Protein AF-A0A7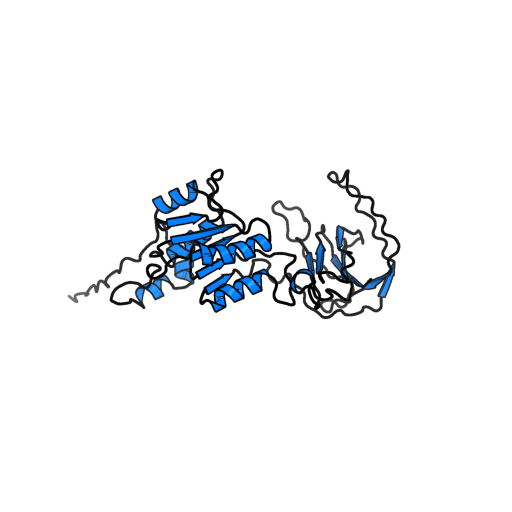S1K7X0-F1 (afdb_monomer_lite)

Radius of gyration: 25.91 Å; chains: 1; bounding box: 94×43×56 Å

Foldseek 3Di:
DDDDPPPPDPPPPQDAQFDDQDCLLVVVPLSVQQVPDADPNGGPAQQVFLEEEEEEQDFAAPLCVVVSVVRRLAAPAEAEPVDHDPPDNDGDPRNVVRSNNCSSHVNNHYYYYAHLNPADVSLLVSLVCCCPPSVGQEYEYAADDHLPAAPQDDASNNVSVVVSVVVNRHYHYDPDPCPPQDDDDDFAFPVDKAFDFQFDDDDDPVPPPDDRDRDPGDIWTWGQDPVPRHQWAADDFDQDPPRDQWKDDKDKDADNWDACVGPVPQADQFFKKKFWAAPVRHTFKIFRDGQGSHHRMTIMIGTHGIMIMTTD

Sequence (312 aa):
MRAVYLRHRPALREPKAGLVQSEGDRAMGTDVVRRTYNVNGRPLDGRSLKCIGILSSVSVSAFAVEALRGSGDLPDKVRALTGFDLKSNFTSTSLQMMEVMFDVAPGLPEFAQFTAYGGQAAMVNGIKKLKEKAGCSIFVDDGRTFLTEPMFQDGRITQAVDSVTADGTAYIVAAGDANDNGLFERFNNSGIRERVRIKARRPDLYSRYAPRFDFANITYEWHRFELNGKIELPLKTLPYYGGRDCCPGPIVLNWDQPYFSVTGDRGATTDLDIIVMTKDGDVVGRSISNNVGGDPIEVTAGGGGGIIFCFG

Organism: NCBI:txid1169539

Structure (mmCIF, N/CA/C/O backbone):
data_AF-A0A7S1K7X0-F1
#
_entry.id   AF-A0A7S1K7X0-F1
#
loop_
_atom_site.group_PDB
_atom_site.id
_atom_site.type_symbol
_atom_site.label_atom_id
_atom_site.label_alt_id
_atom_site.label_comp_id
_atom_site.label_asym_id
_atom_site.label_entity_id
_atom_site.label_seq_id
_atom_site.pdbx_PDB_ins_code
_atom_site.Cartn_x
_atom_site.Cartn_y
_atom_site.Cartn_z
_atom_site.occupancy
_atom_site.B_iso_or_equiv
_atom_site.auth_seq_id
_atom_site.auth_comp_id
_atom_site.auth_asym_id
_atom_site.auth_atom_id
_atom_site.pdbx_PDB_model_num
ATOM 1 N N . MET A 1 1 ? -67.429 -5.914 7.747 1.00 34.62 1 MET A N 1
ATOM 2 C CA . MET A 1 1 ? -66.212 -5.268 8.286 1.00 34.62 1 MET A CA 1
ATOM 3 C C . MET A 1 1 ? -65.131 -6.326 8.441 1.00 34.62 1 MET A C 1
ATOM 5 O O . MET A 1 1 ? -65.280 -7.201 9.281 1.00 34.62 1 MET A O 1
ATOM 9 N N . ARG A 1 2 ? -64.094 -6.316 7.595 1.00 25.97 2 ARG A N 1
ATOM 10 C CA . ARG A 1 2 ? -62.894 -7.145 7.794 1.00 25.97 2 ARG A CA 1
ATOM 11 C C . ARG A 1 2 ? -61.872 -6.292 8.539 1.00 25.97 2 ARG A C 1
ATOM 13 O O . ARG A 1 2 ? -61.457 -5.262 8.019 1.00 25.97 2 ARG A O 1
ATOM 20 N N . ALA A 1 3 ? -61.522 -6.696 9.756 1.00 28.88 3 ALA A N 1
ATOM 21 C CA . ALA A 1 3 ? -60.456 -6.067 10.521 1.00 28.88 3 ALA A CA 1
ATOM 22 C C . ALA A 1 3 ? -59.109 -6.380 9.851 1.00 28.88 3 ALA A C 1
ATOM 24 O O . ALA A 1 3 ? -58.719 -7.542 9.732 1.00 28.88 3 ALA A O 1
ATOM 25 N N . VAL A 1 4 ? -58.416 -5.340 9.388 1.00 30.91 4 VAL A N 1
ATOM 26 C CA . VAL A 1 4 ? -57.023 -5.431 8.951 1.00 30.91 4 VAL A CA 1
ATOM 27 C C . VAL A 1 4 ? -56.164 -5.426 10.211 1.00 30.91 4 VAL A C 1
ATOM 29 O O . VAL A 1 4 ? -56.051 -4.412 10.893 1.00 30.91 4 VAL A O 1
ATOM 32 N N . TYR A 1 5 ? -55.578 -6.575 10.544 1.00 27.95 5 TYR A N 1
ATOM 33 C CA . TYR A 1 5 ? -54.553 -6.662 11.580 1.00 27.95 5 TYR A CA 1
ATOM 34 C C . TYR A 1 5 ? -53.271 -5.995 11.064 1.00 27.95 5 TYR A C 1
ATOM 36 O O . TYR A 1 5 ? -52.519 -6.583 10.286 1.00 27.95 5 TYR A O 1
ATOM 44 N N . LEU A 1 6 ? -53.004 -4.769 11.516 1.00 30.22 6 LEU A N 1
ATOM 45 C CA . LEU A 1 6 ? -51.684 -4.149 11.422 1.00 30.22 6 LEU A CA 1
ATOM 46 C C . LEU A 1 6 ? -50.725 -4.912 12.343 1.00 30.22 6 LEU A C 1
ATOM 48 O O . LEU A 1 6 ? -50.576 -4.584 13.519 1.00 30.22 6 LEU A O 1
ATOM 52 N N . ARG A 1 7 ? -50.052 -5.941 11.814 1.00 32.53 7 ARG A N 1
ATOM 53 C CA . ARG A 1 7 ? -48.848 -6.479 12.457 1.00 32.53 7 ARG A CA 1
ATOM 54 C C . ARG A 1 7 ? -47.758 -5.415 12.360 1.00 32.53 7 ARG A C 1
ATOM 56 O O . ARG A 1 7 ? -47.048 -5.343 11.361 1.00 32.53 7 ARG A O 1
ATOM 63 N N . HIS A 1 8 ? -47.616 -4.603 13.402 1.00 33.34 8 HIS A N 1
ATOM 64 C CA . HIS A 1 8 ? -46.365 -3.898 13.640 1.00 33.34 8 HIS A CA 1
ATOM 65 C C . HIS A 1 8 ? -45.301 -4.970 13.882 1.00 33.34 8 HIS A C 1
ATOM 67 O O . HIS A 1 8 ? -45.282 -5.622 14.926 1.00 33.34 8 HIS A O 1
ATOM 73 N N . ARG A 1 9 ? -44.443 -5.209 12.883 1.00 36.09 9 ARG A N 1
ATOM 74 C CA . ARG A 1 9 ? -43.150 -5.842 13.150 1.00 36.09 9 ARG A CA 1
ATOM 75 C C . ARG A 1 9 ? -42.458 -4.968 14.202 1.00 36.09 9 ARG A C 1
ATOM 77 O O . ARG A 1 9 ? -42.529 -3.747 14.059 1.00 36.09 9 ARG A O 1
ATOM 84 N N . PRO A 1 10 ? -41.817 -5.529 15.238 1.00 35.00 10 PRO A N 1
ATOM 85 C CA . PRO A 1 10 ? -40.978 -4.715 16.097 1.00 35.00 10 PRO A CA 1
ATOM 86 C C . PRO A 1 10 ? -39.927 -4.065 15.197 1.00 35.00 10 PRO A C 1
ATOM 88 O O . PRO A 1 10 ? -39.112 -4.754 14.582 1.00 35.00 10 PRO A O 1
ATOM 91 N N . ALA A 1 11 ? -40.003 -2.744 15.053 1.00 39.78 11 ALA A N 1
ATOM 92 C CA . ALA A 1 11 ? -38.928 -1.965 14.477 1.00 39.78 11 ALA A CA 1
ATOM 93 C C . ALA A 1 11 ? -37.803 -2.005 15.510 1.00 39.78 11 ALA A C 1
ATOM 95 O O . ALA A 1 11 ? -37.752 -1.194 16.433 1.00 39.78 11 ALA A O 1
ATOM 96 N N . LEU A 1 12 ? -36.950 -3.025 15.414 1.00 42.22 12 LEU A N 1
ATOM 97 C CA . LEU A 1 12 ? -35.640 -2.981 16.043 1.00 42.22 12 LEU A CA 1
ATOM 98 C C . LEU A 1 12 ? -34.979 -1.702 15.535 1.00 42.22 12 LEU A C 1
ATOM 100 O O . LEU A 1 12 ? -34.800 -1.539 14.329 1.00 42.22 12 LEU A O 1
ATOM 104 N N . ARG A 1 13 ? -34.711 -0.774 16.458 1.00 42.69 13 ARG A N 1
ATOM 105 C CA . ARG A 1 13 ? -33.968 0.455 16.192 1.00 42.69 13 ARG A CA 1
ATOM 106 C C . ARG A 1 13 ? -32.679 0.043 15.496 1.00 42.69 13 ARG A C 1
ATOM 108 O O . ARG A 1 13 ? -31.855 -0.631 16.111 1.00 42.69 13 ARG A O 1
ATOM 115 N N . GLU A 1 14 ? -32.536 0.389 14.220 1.00 55.00 14 GLU A N 1
ATOM 116 C CA . GLU A 1 14 ? -31.249 0.231 13.558 1.00 55.00 14 GLU A CA 1
ATOM 117 C C . GLU A 1 14 ? -30.267 1.133 14.309 1.00 55.00 14 GLU A C 1
ATOM 119 O O . GLU A 1 14 ? -30.567 2.320 14.504 1.00 55.00 14 GLU A O 1
ATOM 124 N N . PRO A 1 15 ? -29.164 0.581 14.844 1.00 53.66 15 PRO A N 1
ATOM 125 C CA . PRO A 1 15 ? -28.143 1.408 15.447 1.00 53.66 15 PRO A CA 1
ATOM 126 C C . PRO A 1 15 ? -27.528 2.211 14.309 1.00 53.66 15 PRO A C 1
ATOM 128 O O . PRO A 1 15 ? -26.751 1.677 13.525 1.00 53.66 15 PRO A O 1
ATOM 131 N N . LYS A 1 16 ? -27.947 3.469 14.195 1.00 60.31 16 LYS A N 1
ATOM 132 C CA . LYS A 1 16 ? -27.198 4.457 13.435 1.00 60.31 16 LYS A CA 1
ATOM 133 C C . LYS A 1 16 ? -25.930 4.752 14.221 1.00 60.31 16 LYS A C 1
ATOM 135 O O . LYS A 1 16 ? -26.040 5.026 15.422 1.00 60.31 16 LYS A O 1
ATOM 140 N N . ALA A 1 17 ? -24.775 4.682 13.574 1.00 70.62 17 ALA A N 1
ATOM 141 C CA . ALA A 1 17 ? -23.669 5.505 14.034 1.00 70.62 17 ALA A CA 1
ATOM 142 C C . ALA A 1 17 ? -23.971 6.946 13.595 1.00 70.62 17 ALA A C 1
ATOM 144 O O . ALA A 1 17 ? -24.454 7.192 12.495 1.00 70.62 17 ALA A O 1
ATOM 145 N N . GLY A 1 18 ? -23.856 7.853 14.557 1.00 77.88 18 GLY A N 1
ATOM 146 C CA . GLY A 1 18 ? -24.105 9.284 14.443 1.00 77.88 18 GLY A CA 1
ATOM 147 C C . GLY A 1 18 ? -25.328 9.749 13.650 1.00 77.88 18 GLY A C 1
ATOM 148 O O . GLY A 1 18 ? -26.462 9.306 13.888 1.00 77.88 18 GLY A O 1
ATOM 149 N N . LEU A 1 19 ? -25.120 10.762 12.802 1.00 76.88 19 LEU A N 1
ATOM 150 C CA . LEU A 1 19 ? -26.198 11.538 12.174 1.00 76.88 19 LEU A CA 1
ATOM 151 C C . LEU A 1 19 ? -26.762 10.849 10.927 1.00 76.88 19 LEU A C 1
ATOM 153 O O . LEU A 1 19 ? -27.971 10.933 10.663 1.00 76.88 19 LEU A O 1
ATOM 157 N N . VAL A 1 20 ? -25.905 10.177 10.157 1.00 82.62 20 VAL A N 1
ATOM 158 C CA . VAL A 1 20 ? -26.241 9.576 8.863 1.00 82.62 20 VAL A CA 1
ATOM 159 C C . VAL A 1 20 ? -25.495 8.257 8.711 1.00 82.62 20 VAL A C 1
ATOM 161 O O . VAL A 1 20 ? -24.284 8.225 8.818 1.00 82.62 20 VAL A O 1
ATOM 164 N N . GLN A 1 21 ? -26.230 7.198 8.377 1.00 84.31 21 GLN A N 1
ATOM 165 C CA . GLN A 1 21 ? -25.653 5.896 8.058 1.00 84.31 21 GLN A CA 1
ATOM 166 C C . GLN A 1 21 ? -25.116 5.905 6.620 1.00 84.31 21 GLN A C 1
ATOM 168 O O . GLN A 1 21 ? -25.851 6.275 5.700 1.00 84.31 21 GLN A O 1
ATOM 173 N N . SER A 1 22 ? -23.879 5.467 6.403 1.00 86.00 22 SER A N 1
ATOM 174 C CA . SER A 1 22 ? -23.295 5.349 5.065 1.00 86.00 22 SER A CA 1
ATOM 175 C C . SER A 1 22 ? -23.940 4.247 4.219 1.00 86.00 22 SER A C 1
ATOM 177 O O . SER A 1 22 ? -24.344 3.186 4.700 1.00 86.00 22 SER A O 1
ATOM 179 N N . GLU A 1 23 ? -23.957 4.461 2.900 1.00 87.06 23 GLU A N 1
ATOM 180 C CA . GLU A 1 23 ? -24.409 3.455 1.927 1.00 87.06 23 GLU A CA 1
ATOM 181 C C . GLU A 1 23 ? -23.508 2.210 1.899 1.00 87.06 23 GLU A C 1
ATOM 183 O O . GLU A 1 23 ? -23.941 1.155 1.439 1.00 87.06 23 GLU A O 1
ATOM 188 N N . GLY A 1 24 ? -22.278 2.296 2.424 1.00 84.88 24 GLY A N 1
ATOM 189 C CA . GLY A 1 24 ? -21.373 1.151 2.549 1.00 84.88 24 GLY A CA 1
ATOM 190 C C . GLY A 1 24 ? -21.963 0.036 3.412 1.00 84.88 24 GLY A C 1
ATOM 191 O O . GLY A 1 24 ? -21.878 -1.138 3.052 1.00 84.88 24 GLY A O 1
ATOM 192 N N . ASP A 1 25 ? -22.646 0.402 4.496 1.00 86.50 25 ASP A N 1
ATOM 193 C CA . ASP A 1 25 ? -23.306 -0.550 5.383 1.00 86.50 25 ASP A CA 1
ATOM 194 C C . ASP A 1 25 ? -24.421 -1.339 4.675 1.00 86.50 25 ASP A C 1
ATOM 196 O O . ASP A 1 25 ? -24.551 -2.556 4.827 1.00 86.50 25 ASP A O 1
ATOM 200 N N . ARG A 1 26 ? -25.193 -0.655 3.829 1.00 87.19 26 ARG A N 1
ATOM 201 C CA . ARG A 1 26 ? -26.244 -1.283 3.027 1.00 87.19 26 ARG A CA 1
ATOM 202 C C . ARG A 1 26 ? -25.674 -2.095 1.868 1.00 87.19 26 ARG A C 1
ATOM 204 O O . ARG A 1 26 ? -26.175 -3.179 1.578 1.00 87.19 26 ARG A O 1
ATOM 211 N N . ALA A 1 27 ? -24.641 -1.588 1.199 1.00 89.19 27 ALA A N 1
ATOM 212 C CA . ALA A 1 27 ? -24.010 -2.253 0.063 1.00 89.19 27 ALA A CA 1
ATOM 213 C C . ALA A 1 27 ? -23.397 -3.606 0.457 1.00 89.19 27 ALA A C 1
ATOM 215 O O . ALA A 1 27 ? -23.491 -4.568 -0.303 1.00 89.19 27 ALA A O 1
ATOM 216 N N . MET A 1 28 ? -22.831 -3.700 1.663 1.00 89.69 28 MET A N 1
ATOM 217 C CA . MET A 1 28 ? -22.311 -4.954 2.219 1.00 89.69 28 MET A CA 1
ATOM 218 C C . MET A 1 28 ? -23.395 -5.827 2.875 1.00 89.69 28 MET A C 1
ATOM 220 O O . MET A 1 28 ? -23.114 -6.953 3.284 1.00 89.69 28 MET A O 1
ATOM 224 N N . GLY A 1 29 ? -24.631 -5.328 2.990 1.00 88.81 29 GLY A N 1
ATOM 225 C CA . GLY A 1 29 ? -25.731 -6.000 3.685 1.00 88.81 29 GLY A CA 1
ATOM 226 C C . GLY A 1 29 ? -25.481 -6.173 5.184 1.00 88.81 29 GLY A C 1
ATOM 227 O O . GLY A 1 29 ? -26.068 -7.060 5.816 1.00 88.81 29 GLY A O 1
ATOM 228 N N . THR A 1 30 ? -24.584 -5.377 5.771 1.00 88.06 30 THR A N 1
ATOM 229 C CA . THR A 1 30 ? -24.210 -5.514 7.179 1.00 88.06 30 THR A CA 1
ATOM 230 C C . THR A 1 30 ? -25.362 -5.102 8.094 1.00 88.06 30 THR A C 1
ATOM 232 O O . THR A 1 30 ? -25.577 -5.744 9.121 1.00 88.06 30 THR A O 1
ATOM 235 N N . ASP A 1 31 ? -26.224 -4.183 7.664 1.00 84.62 31 ASP A N 1
ATOM 236 C CA . ASP A 1 31 ? -27.517 -3.885 8.291 1.00 84.62 31 ASP A CA 1
ATOM 237 C C . ASP A 1 31 ? -28.416 -5.131 8.451 1.00 84.62 31 ASP A C 1
ATOM 239 O O . ASP A 1 31 ? -29.081 -5.321 9.477 1.00 84.62 31 ASP A O 1
ATOM 243 N N . VAL A 1 32 ? -28.428 -6.026 7.459 1.00 86.69 32 VAL A N 1
ATOM 244 C CA . VAL A 1 32 ? -29.168 -7.294 7.508 1.00 86.69 32 VAL A CA 1
ATOM 245 C C . VAL A 1 32 ? -28.466 -8.287 8.427 1.00 86.69 32 VAL A C 1
ATOM 247 O O . VAL A 1 32 ? -29.129 -8.930 9.248 1.00 86.69 32 VAL A O 1
ATOM 250 N N . VAL A 1 33 ? -27.137 -8.394 8.343 1.00 87.06 33 VAL A N 1
ATOM 251 C CA . VAL A 1 33 ? -26.332 -9.286 9.195 1.00 87.06 33 VAL A CA 1
ATOM 252 C C . VAL A 1 33 ? -26.547 -8.965 10.673 1.00 87.06 33 VAL A C 1
ATOM 254 O O . VAL A 1 33 ? -26.884 -9.867 11.444 1.00 87.06 33 VAL A O 1
ATOM 257 N N . ARG A 1 34 ? -26.450 -7.686 11.063 1.00 86.62 34 ARG A N 1
ATOM 258 C CA . ARG A 1 34 ? -26.634 -7.247 12.456 1.00 86.62 34 ARG A CA 1
ATOM 259 C C . ARG A 1 34 ? -28.012 -7.603 13.002 1.00 86.62 34 ARG A C 1
ATOM 261 O O . ARG A 1 34 ? -28.121 -7.978 14.166 1.00 86.62 34 ARG A O 1
ATOM 268 N N . ARG A 1 35 ? -29.053 -7.505 12.167 1.00 78.62 35 ARG A N 1
ATOM 269 C CA . ARG A 1 35 ? -30.441 -7.842 12.531 1.00 78.62 35 ARG A CA 1
ATOM 270 C C . ARG A 1 35 ? -30.696 -9.344 12.596 1.00 78.62 35 ARG A C 1
ATOM 272 O O . ARG A 1 35 ? -31.511 -9.780 13.408 1.00 78.62 35 ARG A O 1
ATOM 279 N N . THR A 1 36 ? -30.036 -10.114 11.738 1.00 83.44 36 THR A N 1
ATOM 280 C CA . THR A 1 36 ? -30.280 -11.553 11.573 1.00 83.44 36 THR A CA 1
ATOM 281 C C . THR A 1 36 ? -29.528 -12.374 12.616 1.00 83.44 36 THR A C 1
ATOM 283 O O . THR A 1 36 ? -30.111 -13.252 13.248 1.00 83.44 36 THR A O 1
ATOM 286 N N . TYR A 1 37 ? -28.251 -12.064 12.846 1.00 81.31 37 TYR A N 1
ATOM 287 C CA . TYR A 1 37 ? -27.351 -12.877 13.668 1.00 81.31 37 TYR A CA 1
ATOM 288 C C . TYR A 1 37 ? -27.205 -12.343 15.098 1.00 81.31 37 TYR A C 1
ATOM 290 O O . TYR A 1 37 ? -26.101 -12.158 15.605 1.00 81.31 37 TYR A O 1
ATOM 298 N N . ASN A 1 38 ? -28.332 -12.102 15.773 1.00 72.38 38 ASN A N 1
ATOM 299 C CA . ASN A 1 38 ? -28.318 -11.646 17.164 1.00 72.38 38 ASN A CA 1
ATOM 300 C C . ASN A 1 38 ? -27.736 -12.719 18.099 1.00 72.38 38 ASN A C 1
ATOM 302 O O . ASN A 1 38 ? -28.245 -13.838 18.166 1.00 72.38 38 ASN A O 1
ATOM 306 N N . VAL A 1 39 ? -26.739 -12.352 18.902 1.00 65.19 39 VAL A N 1
ATOM 307 C CA . VAL A 1 39 ? -26.175 -13.216 19.947 1.00 65.19 39 VAL A CA 1
ATOM 308 C C . VAL A 1 39 ? -26.822 -12.836 21.277 1.00 65.19 39 VAL A C 1
ATOM 310 O O . VAL A 1 39 ? -26.663 -11.711 21.751 1.00 65.19 39 VAL A O 1
ATOM 313 N N . ASN A 1 40 ? -27.583 -13.753 21.885 1.00 70.62 40 ASN A N 1
ATOM 314 C CA . ASN A 1 40 ? -28.286 -13.539 23.163 1.00 70.62 40 ASN A CA 1
ATOM 315 C C . ASN A 1 40 ? -29.171 -12.275 23.184 1.00 70.62 40 ASN A C 1
ATOM 317 O O . ASN A 1 40 ? -29.167 -11.507 24.146 1.00 70.62 40 ASN A O 1
ATOM 321 N N . GLY A 1 41 ? -29.908 -12.034 22.094 1.00 71.06 41 GLY A N 1
ATOM 322 C CA . GLY A 1 41 ? -30.801 -10.876 21.964 1.00 71.06 41 GLY A CA 1
ATOM 323 C C . GLY A 1 41 ? -30.086 -9.545 21.716 1.00 71.06 41 GLY A C 1
ATOM 324 O O . GLY A 1 41 ? -30.726 -8.497 21.772 1.00 71.06 41 GLY A O 1
ATOM 325 N N . ARG A 1 42 ? -28.776 -9.567 21.439 1.00 73.12 42 ARG A N 1
ATOM 326 C CA . ARG A 1 42 ? -28.002 -8.377 21.078 1.00 73.12 42 ARG A CA 1
ATOM 327 C C . ARG A 1 42 ? -27.564 -8.432 19.612 1.00 73.12 42 ARG A C 1
ATOM 329 O O . ARG A 1 42 ? -27.084 -9.486 19.193 1.00 73.12 42 ARG A O 1
ATOM 336 N N . PRO A 1 43 ? -27.639 -7.311 18.870 1.00 73.44 43 PRO A N 1
ATOM 337 C CA . PRO A 1 43 ? -27.081 -7.217 17.524 1.00 73.44 43 PRO A CA 1
ATOM 338 C C . PRO A 1 43 ? -25.600 -7.586 17.495 1.00 73.44 43 PRO A C 1
ATOM 340 O O . PRO A 1 43 ? -24.871 -7.285 18.452 1.00 73.44 43 PRO A O 1
ATOM 343 N N . LEU A 1 44 ? -25.179 -8.219 16.400 1.00 82.38 44 LEU A N 1
ATOM 344 C CA . LEU A 1 44 ? -23.779 -8.498 16.091 1.00 82.38 44 LEU A CA 1
ATOM 345 C C . LEU A 1 44 ? -23.093 -7.195 15.654 1.00 82.38 44 LEU A C 1
ATOM 347 O O . LEU A 1 44 ? -23.130 -6.854 14.484 1.00 82.38 44 LEU A O 1
ATOM 351 N N . ASP A 1 45 ? -22.528 -6.427 16.582 1.00 85.75 45 ASP A N 1
ATOM 352 C CA . ASP A 1 45 ? -21.845 -5.154 16.309 1.00 85.75 45 ASP A CA 1
ATOM 353 C C . ASP A 1 45 ? -20.354 -5.213 16.692 1.00 85.75 45 ASP A C 1
ATOM 355 O O . ASP A 1 45 ? -19.825 -6.260 17.066 1.00 85.75 45 ASP A O 1
ATOM 359 N N . GLY A 1 46 ? -19.666 -4.071 16.620 1.00 88.69 46 GLY A N 1
ATOM 360 C CA . GLY A 1 46 ? -18.246 -3.967 16.952 1.00 88.69 46 GLY A CA 1
ATOM 361 C C . GLY A 1 46 ? -17.888 -4.139 18.434 1.00 88.69 46 GLY A C 1
ATOM 362 O O . GLY A 1 46 ? -16.702 -4.143 18.744 1.00 88.69 46 GLY A O 1
ATOM 363 N N . ARG A 1 47 ? -18.844 -4.290 19.368 1.00 90.50 47 ARG A N 1
ATOM 364 C CA . ARG A 1 47 ? -18.550 -4.185 20.816 1.00 90.50 47 ARG A CA 1
ATOM 365 C C . ARG A 1 47 ? -17.687 -5.308 21.378 1.00 90.50 47 ARG A C 1
ATOM 367 O O . ARG A 1 47 ? -17.105 -5.163 22.448 1.00 90.50 47 ARG A O 1
ATOM 374 N N . SER A 1 48 ? -17.669 -6.459 20.708 1.00 88.56 48 SER A N 1
ATOM 375 C CA . SER A 1 48 ? -16.814 -7.590 21.082 1.00 88.56 48 SER A CA 1
ATOM 376 C C . SER A 1 48 ? -15.375 -7.420 20.603 1.00 88.56 48 SER A C 1
ATOM 378 O O . SER A 1 48 ? -14.503 -8.179 21.019 1.00 88.56 48 SER A O 1
ATOM 380 N N . LEU A 1 49 ? -15.118 -6.458 19.714 1.00 92.06 49 LEU A N 1
ATOM 381 C CA . LEU A 1 49 ? -13.775 -6.125 19.268 1.00 92.06 49 LEU A CA 1
ATOM 382 C C . LEU A 1 49 ? -13.095 -5.249 20.314 1.00 92.06 49 LEU A C 1
ATOM 384 O O . LEU A 1 49 ? -13.731 -4.450 20.991 1.00 92.06 49 LEU A O 1
ATOM 388 N N . LYS A 1 50 ? -11.773 -5.364 20.411 1.00 94.69 50 LYS A N 1
ATOM 389 C CA . LYS A 1 50 ? -10.976 -4.453 21.236 1.00 94.69 50 LYS A CA 1
ATOM 390 C C . LYS A 1 50 ? -10.746 -3.120 20.526 1.00 94.69 50 LYS A C 1
ATOM 392 O O . LYS A 1 50 ? -10.932 -2.068 21.125 1.00 94.69 50 LYS A O 1
ATOM 397 N N . CYS A 1 51 ? -10.304 -3.187 19.272 1.00 97.06 51 CYS A N 1
ATOM 398 C CA . CYS A 1 51 ? -10.117 -2.039 18.396 1.00 97.06 51 CYS A CA 1
ATOM 399 C C . CYS A 1 51 ? -9.904 -2.478 16.946 1.00 97.06 51 CYS A C 1
ATOM 401 O O . CYS A 1 51 ? -9.584 -3.645 16.691 1.00 97.06 51 CYS A O 1
ATOM 403 N N . ILE A 1 52 ? -10.024 -1.522 16.025 1.00 98.12 52 ILE A N 1
ATOM 404 C CA . ILE A 1 52 ? -9.558 -1.638 14.638 1.00 98.12 52 ILE A CA 1
ATOM 405 C C . ILE A 1 52 ? -8.359 -0.698 14.450 1.00 98.12 52 ILE A C 1
ATOM 407 O O . ILE A 1 52 ? -8.391 0.461 14.871 1.00 98.12 52 ILE A O 1
ATOM 411 N N . GLY A 1 53 ? -7.283 -1.219 13.863 1.00 97.62 53 GLY A N 1
ATOM 412 C CA . GLY A 1 53 ? -6.069 -0.478 13.534 1.00 97.62 53 GLY A CA 1
ATOM 413 C C . GLY A 1 53 ? -6.109 0.063 12.106 1.00 97.62 53 GLY A C 1
ATOM 414 O O . GLY A 1 53 ? -6.410 -0.699 11.199 1.00 97.62 53 GLY A O 1
ATOM 415 N N . ILE A 1 54 ? -5.789 1.337 11.892 1.00 96.31 54 ILE A N 1
ATOM 416 C CA . ILE A 1 54 ? -5.825 2.003 10.583 1.00 96.31 54 ILE A CA 1
ATOM 417 C C . ILE A 1 54 ? -4.425 2.425 10.160 1.00 96.31 54 ILE A C 1
ATOM 419 O O . ILE A 1 54 ? -3.732 3.119 10.913 1.00 96.31 54 ILE A O 1
ATOM 423 N N . LEU A 1 55 ? -4.044 2.032 8.945 1.00 93.94 55 LEU A N 1
ATOM 424 C CA . LEU A 1 55 ? -2.838 2.467 8.248 1.00 93.94 55 LEU A CA 1
ATOM 425 C C . LEU A 1 55 ? -3.233 3.328 7.054 1.00 93.94 55 LEU A C 1
ATOM 427 O O . LEU A 1 55 ? -4.090 2.958 6.259 1.00 93.94 55 LEU A O 1
ATOM 431 N N . SER A 1 56 ? -2.621 4.503 6.963 1.00 90.38 56 SER A N 1
ATOM 432 C CA . SER A 1 56 ? -2.855 5.441 5.867 1.00 90.38 56 SER A CA 1
ATOM 433 C C . SER A 1 56 ? -1.676 6.395 5.722 1.00 90.38 56 SER A C 1
ATOM 435 O O . SER A 1 56 ? -0.816 6.490 6.598 1.00 90.38 56 SER A O 1
ATOM 437 N N . SER A 1 57 ? -1.624 7.139 4.624 1.00 83.44 57 SER A N 1
ATOM 438 C CA . SER A 1 57 ? -0.576 8.129 4.351 1.00 83.44 57 SER A CA 1
ATOM 439 C C . SER A 1 57 ? -0.661 9.420 5.178 1.00 83.44 57 SER A C 1
ATOM 441 O O . SER A 1 57 ? 0.272 10.224 5.138 1.00 83.44 57 SER A O 1
ATOM 443 N N . VAL A 1 58 ? -1.750 9.635 5.917 1.00 85.06 58 VAL A N 1
ATOM 444 C CA . VAL A 1 58 ? -2.051 10.892 6.614 1.00 85.06 58 VAL A CA 1
ATOM 445 C C . VAL A 1 58 ? -2.473 10.641 8.059 1.00 85.06 58 VAL A C 1
ATOM 447 O O . VAL A 1 58 ? -3.133 9.652 8.365 1.00 85.06 58 VAL A O 1
ATOM 450 N N . SER A 1 59 ? -2.078 11.533 8.967 1.00 89.12 59 SER A N 1
ATOM 451 C CA . SER A 1 59 ? -2.547 11.501 10.359 1.00 89.12 59 SER A CA 1
ATOM 452 C C . SER A 1 59 ? -4.000 11.969 10.467 1.00 89.12 59 SER A C 1
ATOM 454 O O . SER A 1 59 ? -4.520 12.668 9.595 1.00 89.12 59 SER A O 1
ATOM 456 N N . VAL A 1 60 ? -4.658 11.611 11.567 1.00 93.25 60 VAL A N 1
ATOM 457 C CA . VAL A 1 60 ? -5.990 12.132 11.903 1.00 93.25 60 VAL A CA 1
ATOM 458 C C . VAL A 1 60 ? -5.901 13.493 12.597 1.00 93.25 60 VAL A C 1
ATOM 460 O O . VAL A 1 60 ? -5.025 13.715 13.436 1.00 93.25 60 VAL A O 1
ATOM 463 N N . SER A 1 61 ? -6.814 14.404 12.253 1.00 94.44 61 SER A N 1
ATOM 464 C CA . SER A 1 61 ? -6.946 15.710 12.911 1.00 94.44 61 SER A CA 1
ATOM 465 C C . SER A 1 61 ? -7.631 15.570 14.269 1.00 94.44 61 SER A C 1
ATOM 467 O O . SER A 1 61 ? -8.672 14.921 14.367 1.00 94.44 61 SER A O 1
ATOM 469 N N . ALA A 1 62 ? -7.087 16.214 15.307 1.00 93.88 62 ALA A N 1
ATOM 470 C CA . ALA A 1 62 ? -7.736 16.250 16.620 1.00 93.88 62 ALA A CA 1
ATOM 471 C C . ALA A 1 62 ? -9.103 16.958 16.567 1.00 93.88 62 ALA A C 1
ATOM 473 O O . ALA A 1 62 ? -10.067 16.485 17.161 1.00 93.88 62 ALA A O 1
ATOM 474 N N . PHE A 1 63 ? -9.206 18.060 15.816 1.00 93.25 63 PHE A N 1
ATOM 475 C CA . PHE A 1 63 ? -10.447 18.829 15.691 1.00 93.25 63 PHE A CA 1
ATOM 476 C C . PHE A 1 63 ? -11.538 18.045 14.958 1.00 93.25 63 PHE A C 1
ATOM 478 O O . PHE A 1 63 ? -12.688 18.047 15.390 1.00 93.25 63 PHE A O 1
ATOM 485 N N . ALA A 1 64 ? -11.175 17.349 13.876 1.00 93.06 64 ALA A N 1
ATOM 486 C CA . ALA A 1 64 ? -12.124 16.534 13.123 1.00 93.06 64 ALA A CA 1
ATOM 487 C C . ALA A 1 64 ? -12.598 15.317 13.934 1.00 93.06 64 ALA A C 1
ATOM 489 O O . ALA A 1 64 ? -13.786 15.013 13.931 1.00 93.06 64 ALA A O 1
ATOM 490 N N . VAL A 1 65 ? -11.703 14.663 14.688 1.00 95.06 65 VAL A N 1
ATOM 491 C CA . VAL A 1 65 ? -12.082 13.567 15.597 1.00 95.06 65 VAL A CA 1
ATOM 492 C C . VAL A 1 65 ? -13.103 14.032 16.632 1.00 95.06 65 VAL A C 1
ATOM 494 O O . VAL A 1 65 ? -14.114 13.364 16.817 1.00 95.06 65 VAL A O 1
ATOM 497 N N . GLU A 1 66 ? -12.884 15.178 17.282 1.00 94.19 66 GLU A N 1
ATOM 498 C CA . GLU A 1 66 ? -13.839 15.695 18.271 1.00 94.19 66 GLU A CA 1
ATOM 499 C C . GLU A 1 66 ? -15.192 16.061 17.647 1.00 94.19 66 GLU A C 1
ATOM 501 O O . GLU A 1 66 ? -16.233 15.780 18.239 1.00 94.19 66 GLU A O 1
ATOM 506 N N . ALA A 1 67 ? -15.201 16.624 16.434 1.00 92.06 67 ALA A N 1
ATOM 507 C CA . ALA A 1 67 ? -16.443 16.909 15.720 1.00 92.06 67 ALA A CA 1
ATOM 508 C C . ALA A 1 67 ? -17.250 15.627 15.436 1.00 92.06 67 ALA A C 1
ATOM 510 O O . ALA A 1 67 ? -18.444 15.587 15.727 1.00 92.06 67 ALA A O 1
ATOM 511 N N . LEU A 1 68 ? -16.588 14.574 14.946 1.00 92.94 68 LEU A N 1
ATOM 512 C CA . LEU A 1 68 ? -17.221 13.292 14.618 1.00 92.94 68 LEU A CA 1
ATOM 513 C C . LEU A 1 68 ? -17.666 12.506 15.857 1.00 92.94 68 LEU A C 1
ATOM 515 O O . LEU A 1 68 ? -18.697 11.840 15.850 1.00 92.94 68 LEU A O 1
ATOM 519 N N . ARG A 1 69 ? -16.936 12.622 16.969 1.00 93.44 69 ARG A N 1
ATOM 520 C CA . ARG A 1 69 ? -17.405 12.120 18.268 1.00 93.44 69 ARG A CA 1
ATOM 521 C C . ARG A 1 69 ? -18.658 12.861 18.727 1.00 93.44 69 ARG A C 1
ATOM 523 O O . ARG A 1 69 ? -19.596 12.236 19.210 1.00 93.44 69 ARG A O 1
ATOM 530 N N . GLY A 1 70 ? -18.689 14.184 18.551 1.00 91.06 70 GLY A N 1
ATOM 531 C CA . GLY A 1 70 ? -19.834 15.025 18.898 1.00 91.06 70 GLY A CA 1
ATOM 532 C C . GLY A 1 70 ? -21.098 14.708 18.092 1.00 91.06 70 GLY A C 1
ATOM 533 O O . GLY A 1 70 ? -22.200 14.825 18.627 1.00 91.06 70 GLY A O 1
ATOM 534 N N . SER A 1 71 ? -20.953 14.274 16.837 1.00 90.38 71 SER A N 1
ATOM 535 C CA . SER A 1 71 ? -22.063 13.797 16.003 1.00 90.38 71 SER A CA 1
ATOM 536 C C . SER A 1 71 ? -22.399 12.318 16.212 1.00 90.38 71 SER A C 1
ATOM 538 O O . SER A 1 71 ? -23.485 11.894 15.824 1.00 90.38 71 SER A O 1
ATOM 540 N N . GLY A 1 72 ? -21.522 11.556 16.874 1.00 91.00 72 GLY A N 1
ATOM 541 C CA . GLY A 1 72 ? -21.665 10.122 17.122 1.00 91.00 72 GLY A CA 1
ATOM 542 C C . GLY A 1 72 ? -21.188 9.232 15.971 1.00 91.00 72 GLY A C 1
ATOM 543 O O . GLY A 1 72 ? -21.472 8.037 15.995 1.00 91.00 72 GLY A O 1
ATOM 544 N N . ASP A 1 73 ? -20.490 9.793 14.981 1.00 92.50 73 ASP A N 1
ATOM 545 C CA . ASP A 1 73 ? -19.963 9.089 13.799 1.00 92.50 73 ASP A CA 1
ATOM 546 C C . ASP A 1 73 ? -18.609 8.399 14.082 1.00 92.50 73 ASP A C 1
ATOM 548 O O . ASP A 1 73 ? -18.048 7.720 13.226 1.00 92.50 73 ASP A O 1
ATOM 552 N N . LEU A 1 74 ? -18.082 8.532 15.306 1.00 95.06 74 LEU A N 1
ATOM 553 C CA . LEU A 1 74 ? -16.908 7.814 15.806 1.00 95.06 74 LEU A CA 1
ATOM 554 C C . LEU A 1 74 ? -17.108 7.346 17.254 1.00 95.06 74 LEU A C 1
ATOM 556 O O . LEU A 1 74 ? -17.884 7.951 18.000 1.00 95.06 74 LEU A O 1
ATOM 560 N N . PRO A 1 75 ? -16.365 6.315 17.700 1.00 95.06 75 PRO A N 1
ATOM 561 C CA . PRO A 1 75 ? -16.359 5.921 19.100 1.00 95.06 75 PRO A CA 1
ATOM 562 C C . PRO A 1 75 ? -15.675 6.967 19.981 1.00 95.06 75 PRO A C 1
ATOM 564 O O . PRO A 1 75 ? -14.863 7.773 19.522 1.00 95.06 75 PRO A O 1
ATOM 567 N N . ASP A 1 76 ? -15.912 6.877 21.290 1.00 93.12 76 ASP A N 1
ATOM 568 C CA . ASP A 1 76 ? -15.297 7.769 22.280 1.00 93.12 76 ASP A CA 1
ATOM 569 C C . ASP A 1 76 ? -13.766 7.748 22.268 1.00 93.12 76 ASP A C 1
ATOM 571 O O . ASP A 1 76 ? -13.124 8.692 22.733 1.00 93.12 76 ASP A O 1
ATOM 575 N N . LYS A 1 77 ? -13.161 6.668 21.770 1.00 96.44 77 LYS A N 1
ATOM 576 C CA . LYS A 1 77 ? -11.717 6.489 21.787 1.00 96.44 77 LYS A CA 1
ATOM 577 C C . LYS A 1 77 ? -11.152 6.358 20.380 1.00 96.44 77 LYS A C 1
ATOM 579 O O . LYS A 1 77 ? -11.299 5.339 19.713 1.00 96.44 77 LYS A O 1
ATOM 584 N N . VAL A 1 78 ? -10.398 7.374 19.982 1.00 97.06 78 VAL A N 1
ATOM 585 C CA . VAL A 1 78 ? -9.533 7.348 18.801 1.00 97.06 78 VAL A CA 1
ATOM 586 C C . VAL A 1 78 ? -8.112 7.635 19.259 1.00 97.06 78 VAL A C 1
ATOM 588 O O . VAL A 1 78 ? -7.865 8.603 19.976 1.00 97.06 78 VAL A O 1
ATOM 591 N N . ARG A 1 79 ? -7.159 6.785 18.875 1.00 96.62 79 ARG A N 1
ATOM 592 C CA . ARG A 1 79 ? -5.752 6.917 19.264 1.00 96.62 79 ARG A CA 1
ATOM 593 C C . ARG A 1 79 ? -4.871 7.122 18.042 1.00 96.62 79 ARG A C 1
ATOM 595 O O . ARG A 1 79 ? -4.710 6.197 17.260 1.00 96.62 79 ARG A O 1
ATOM 602 N N . ALA A 1 80 ? -4.215 8.272 17.927 1.00 95.44 80 ALA A N 1
ATOM 603 C CA . ALA A 1 80 ? -3.173 8.493 16.925 1.00 95.44 80 ALA A CA 1
ATOM 604 C C . ALA A 1 80 ? -1.794 8.088 17.482 1.00 95.44 80 ALA A C 1
ATOM 606 O O . ALA A 1 80 ? -1.217 8.793 18.311 1.00 95.44 80 ALA A O 1
ATOM 607 N N . LEU A 1 81 ? -1.249 6.948 17.048 1.00 95.50 81 LEU A N 1
ATOM 608 C CA . LEU A 1 81 ? 0.024 6.398 17.546 1.00 95.50 81 LEU A CA 1
ATOM 609 C C . LEU A 1 81 ? 1.250 7.235 17.157 1.00 95.50 81 LEU A C 1
ATOM 611 O O . LEU A 1 81 ? 2.280 7.167 17.824 1.00 95.50 81 LEU A O 1
ATOM 615 N N . THR A 1 82 ? 1.131 8.025 16.097 1.00 92.50 82 THR A N 1
ATOM 616 C CA . THR A 1 82 ? 2.136 8.982 15.613 1.00 92.50 82 THR A CA 1
ATOM 617 C C . THR A 1 82 ? 1.835 10.421 16.046 1.00 92.50 82 THR A C 1
ATOM 619 O O . THR A 1 82 ? 2.534 11.341 15.631 1.00 92.50 82 THR A O 1
ATOM 622 N N . GLY A 1 83 ? 0.805 10.622 16.875 1.00 92.50 83 GLY A N 1
ATOM 623 C CA . GLY A 1 83 ? 0.287 11.936 17.244 1.00 92.50 83 GLY A CA 1
ATOM 624 C C . GLY A 1 83 ? -0.779 12.456 16.279 1.00 92.50 83 GLY A C 1
ATOM 625 O O . GLY A 1 83 ? -0.828 12.084 15.104 1.00 92.50 83 GLY A O 1
ATOM 626 N N . PHE A 1 84 ? -1.652 13.311 16.809 1.00 91.75 84 PHE A N 1
ATOM 627 C CA . PHE A 1 84 ? -2.693 13.982 16.036 1.00 91.75 84 PHE A CA 1
ATOM 628 C C . PHE A 1 84 ? -2.112 15.111 15.187 1.00 91.75 84 PHE A C 1
ATOM 630 O O . PHE A 1 84 ? -1.171 15.794 15.599 1.00 91.75 84 PHE A O 1
ATOM 637 N N . ASP A 1 85 ? -2.729 15.355 14.033 1.00 88.88 85 ASP A N 1
ATOM 638 C CA . ASP A 1 85 ? -2.573 16.629 13.347 1.00 88.88 85 ASP A CA 1
ATOM 639 C C . ASP A 1 85 ? -3.345 17.714 14.116 1.00 88.88 85 ASP A C 1
ATOM 641 O O . ASP A 1 85 ? -4.547 17.600 14.362 1.00 88.88 85 ASP A O 1
ATOM 645 N N . LEU A 1 86 ? -2.624 18.759 14.521 1.00 88.56 86 LEU A N 1
ATOM 646 C CA . LEU A 1 86 ? -3.150 19.906 15.266 1.00 88.56 86 LEU A CA 1
ATOM 647 C C . LEU A 1 86 ? -3.300 21.157 14.388 1.00 88.56 86 LEU A C 1
ATOM 649 O O . LEU A 1 86 ? -3.554 22.241 14.907 1.00 88.56 86 LEU A O 1
ATOM 653 N N . LYS A 1 87 ? -3.070 21.042 13.075 1.00 85.38 87 LYS A N 1
ATOM 654 C CA . LYS A 1 87 ? -3.079 22.167 12.130 1.00 85.38 87 LYS A CA 1
ATOM 655 C C . LYS A 1 87 ? -4.241 22.101 11.145 1.00 85.38 87 LYS A C 1
ATOM 657 O O . LYS A 1 87 ? -4.726 23.147 10.724 1.00 85.38 87 LYS A O 1
ATOM 662 N N . SER A 1 88 ? -4.661 20.900 10.754 1.00 78.75 88 SER A N 1
ATOM 663 C CA . SER A 1 88 ? -5.784 20.697 9.838 1.00 78.75 88 SER A CA 1
ATOM 664 C C . SER A 1 88 ? -7.109 20.558 10.582 1.00 78.75 88 SER A C 1
ATOM 666 O O . SER A 1 88 ? -7.177 19.884 11.609 1.00 78.75 88 SER A O 1
ATOM 668 N N . ASN A 1 89 ? -8.178 21.110 10.003 1.00 75.69 89 ASN A N 1
ATOM 669 C CA . ASN A 1 89 ? -9.564 20.830 10.398 1.00 75.69 89 ASN A CA 1
ATOM 670 C C . ASN A 1 89 ? -10.290 19.931 9.379 1.00 75.69 89 ASN A C 1
ATOM 672 O O . ASN A 1 89 ? -11.495 19.731 9.493 1.00 75.69 89 ASN A O 1
ATOM 676 N N . PHE A 1 90 ? -9.585 19.421 8.365 1.00 75.44 90 PHE A N 1
ATOM 677 C CA . PHE A 1 90 ? -10.174 18.591 7.317 1.00 75.44 90 PHE A CA 1
ATOM 678 C C . PHE A 1 90 ? -10.173 17.106 7.686 1.00 75.44 90 PHE A C 1
ATOM 680 O O . PHE A 1 90 ? -9.249 16.608 8.336 1.00 75.44 90 PHE A O 1
ATOM 687 N N . THR A 1 91 ? -11.188 16.395 7.199 1.00 73.69 91 THR A N 1
ATOM 688 C CA . THR A 1 91 ? -11.300 14.939 7.293 1.00 73.69 91 THR A CA 1
ATOM 689 C C . THR A 1 91 ? -10.253 14.279 6.395 1.00 73.69 91 THR A C 1
ATOM 691 O O . THR A 1 91 ? -10.224 14.507 5.186 1.00 73.69 91 THR A O 1
ATOM 694 N N . SER A 1 92 ? -9.379 13.463 6.984 1.00 83.69 92 SER A N 1
ATOM 695 C CA . SER A 1 92 ? -8.407 12.651 6.250 1.00 83.69 92 SER A CA 1
ATOM 696 C C . SER A 1 92 ? -9.047 11.366 5.711 1.00 83.69 92 SER A C 1
ATOM 698 O O . SER A 1 92 ? -10.100 10.955 6.195 1.00 83.69 92 SER A O 1
ATOM 700 N N . THR A 1 93 ? -8.406 10.685 4.755 1.00 83.69 93 THR A N 1
ATOM 701 C CA . THR A 1 93 ? -8.843 9.348 4.294 1.00 83.69 93 THR A CA 1
ATOM 702 C C . THR A 1 93 ? -8.958 8.360 5.453 1.00 83.69 93 THR A C 1
ATOM 704 O O . THR A 1 93 ? -9.923 7.609 5.518 1.00 83.69 93 THR A O 1
ATOM 707 N N . SER A 1 94 ? -8.052 8.440 6.437 1.00 89.88 94 SER A N 1
ATOM 708 C CA . SER A 1 94 ? -8.160 7.671 7.685 1.00 89.88 94 SER A CA 1
ATOM 709 C C . SER A 1 94 ? -9.492 7.888 8.406 1.00 89.88 94 SER A C 1
ATOM 711 O O . SER A 1 94 ? -10.091 6.921 8.861 1.00 89.88 94 SER A O 1
ATOM 713 N N . LEU A 1 95 ? -9.952 9.138 8.530 1.00 92.00 95 LEU A N 1
ATOM 714 C CA . LEU A 1 95 ? -11.215 9.440 9.210 1.00 92.00 95 LEU A CA 1
ATOM 715 C C . LEU A 1 95 ? -12.421 8.994 8.384 1.00 92.00 95 LEU A C 1
ATOM 717 O O . LEU A 1 95 ? -13.310 8.368 8.945 1.00 92.00 95 LEU A O 1
ATOM 721 N N . GLN A 1 96 ? -12.394 9.202 7.066 1.00 89.88 96 GLN A N 1
ATOM 722 C CA . GLN A 1 96 ? -13.455 8.728 6.167 1.00 89.88 96 GLN A CA 1
ATOM 723 C C . GLN A 1 96 ? -13.629 7.209 6.255 1.00 89.88 96 GLN A C 1
ATOM 725 O O . GLN A 1 96 ? -14.747 6.703 6.305 1.00 89.88 96 GLN A O 1
ATOM 730 N N . MET A 1 97 ? -12.519 6.465 6.325 1.00 91.56 97 MET A N 1
ATOM 731 C CA . MET A 1 97 ? -12.573 5.025 6.566 1.00 91.56 97 MET A CA 1
ATOM 732 C C . MET A 1 97 ? -13.220 4.729 7.918 1.00 91.56 97 MET A C 1
ATOM 734 O O . MET A 1 97 ? -14.118 3.892 7.982 1.00 91.56 97 MET A O 1
ATOM 738 N N . MET A 1 98 ? -12.771 5.390 8.994 1.00 94.50 98 MET A N 1
ATOM 739 C CA . MET A 1 98 ? -13.290 5.160 10.347 1.00 94.50 98 MET A CA 1
ATOM 740 C C . MET A 1 98 ? -14.796 5.406 10.447 1.00 94.50 98 MET A C 1
ATOM 742 O O . MET A 1 98 ? -15.467 4.582 11.057 1.00 94.50 98 MET A O 1
ATOM 746 N N . GLU A 1 99 ? -15.321 6.466 9.828 1.00 92.56 99 GLU A N 1
ATOM 747 C CA . GLU A 1 99 ? -16.763 6.752 9.770 1.00 92.56 99 GLU A CA 1
ATOM 748 C C . GLU A 1 99 ? -17.523 5.578 9.131 1.00 92.56 99 GLU A C 1
ATOM 750 O O . GLU A 1 99 ? -18.400 4.983 9.756 1.00 92.56 99 GLU A O 1
ATOM 755 N N . VAL A 1 100 ? -17.104 5.143 7.935 1.00 92.31 100 VAL A N 1
ATOM 756 C CA . VAL A 1 100 ? -17.740 4.015 7.229 1.00 92.31 100 VAL A CA 1
ATOM 757 C C . VAL A 1 100 ? -17.648 2.717 8.039 1.00 92.31 100 VAL A C 1
ATOM 759 O O . VAL A 1 100 ? -18.609 1.954 8.124 1.00 92.31 100 VAL A O 1
ATOM 762 N N . MET A 1 101 ? -16.503 2.440 8.666 1.00 93.88 101 MET A N 1
ATOM 763 C CA . MET A 1 101 ? -16.355 1.254 9.515 1.00 93.88 101 MET A CA 1
ATOM 764 C C . MET A 1 101 ? -17.195 1.339 10.787 1.00 93.88 101 MET A C 1
ATOM 766 O O . MET A 1 101 ? -17.654 0.304 11.271 1.00 93.88 101 MET A O 1
ATOM 770 N N . PHE A 1 102 ? -17.393 2.533 11.343 1.00 94.38 102 PHE A N 1
ATOM 771 C CA . PHE A 1 102 ? -18.209 2.713 12.535 1.00 94.38 102 PHE A CA 1
ATOM 772 C C . PHE A 1 102 ? -19.697 2.569 12.220 1.00 94.38 102 PHE A C 1
ATOM 774 O O . PHE A 1 102 ? -20.405 1.918 12.978 1.00 94.38 102 PHE A O 1
ATOM 781 N N . ASP A 1 103 ? -20.151 3.012 11.050 1.00 91.25 103 ASP A N 1
ATOM 782 C CA . ASP A 1 103 ? -21.487 2.686 10.541 1.00 91.25 103 ASP A CA 1
ATOM 783 C C . ASP A 1 103 ? -21.714 1.175 10.438 1.00 91.25 103 ASP A C 1
ATOM 785 O O . ASP A 1 103 ? -22.747 0.646 10.861 1.00 91.25 103 ASP A O 1
ATOM 789 N N . VAL A 1 104 ? -20.725 0.451 9.919 1.00 91.38 104 VAL A N 1
ATOM 790 C CA . VAL A 1 104 ? -20.779 -1.010 9.789 1.00 91.38 104 VAL A CA 1
ATOM 791 C C . VAL A 1 104 ? -20.731 -1.700 11.159 1.00 91.38 104 VAL A C 1
ATOM 793 O O . VAL A 1 104 ? -21.422 -2.702 11.385 1.00 91.38 104 VAL A O 1
ATOM 796 N N . ALA A 1 105 ? -19.944 -1.169 12.095 1.00 91.19 105 ALA A N 1
ATOM 797 C CA . ALA A 1 105 ? -19.686 -1.749 13.409 1.00 91.19 105 ALA A CA 1
ATOM 798 C C . ALA A 1 105 ? -19.825 -0.710 14.550 1.00 91.19 105 ALA A C 1
ATOM 800 O O . ALA A 1 105 ? -18.852 -0.438 15.258 1.00 91.19 105 ALA A O 1
ATOM 801 N N . PRO A 1 106 ? -21.046 -0.213 14.838 1.00 90.25 106 PRO A N 1
ATOM 802 C CA . PRO A 1 106 ? -21.275 0.969 15.692 1.00 90.25 106 PRO A CA 1
ATOM 803 C C . PRO A 1 106 ? -20.964 0.762 17.178 1.00 90.25 106 PRO A C 1
ATOM 805 O O . PRO A 1 106 ? -20.921 1.703 17.961 1.00 90.25 106 PRO A O 1
ATOM 808 N N . GLY A 1 107 ? -20.760 -0.486 17.600 1.00 90.75 107 GLY A N 1
ATOM 809 C CA . GLY A 1 107 ? -20.345 -0.819 18.962 1.00 90.75 107 GLY A CA 1
ATOM 810 C C . GLY A 1 107 ? -18.832 -0.770 19.189 1.00 90.75 107 GLY A C 1
ATOM 811 O O . GLY A 1 107 ? -18.400 -1.097 20.292 1.00 90.75 107 GLY A O 1
ATOM 812 N N . LEU A 1 108 ? -18.024 -0.458 18.168 1.00 95.31 108 LEU A N 1
ATOM 813 C CA . LEU A 1 108 ? -16.565 -0.533 18.256 1.00 95.31 108 LEU A CA 1
ATOM 814 C C . LEU A 1 108 ? -16.026 0.332 19.414 1.00 95.31 108 LEU A C 1
ATOM 816 O O . LEU A 1 108 ? -16.322 1.520 19.452 1.00 95.31 108 LEU A O 1
ATOM 820 N N . PRO A 1 109 ? -15.200 -0.203 20.333 1.00 95.88 109 PRO A N 1
ATOM 821 C CA . PRO A 1 109 ? -14.722 0.594 21.466 1.00 95.88 109 PRO A CA 1
ATOM 822 C C . PRO A 1 109 ? -13.629 1.606 21.116 1.00 95.88 109 PRO A C 1
ATOM 824 O O . PRO A 1 109 ? -13.508 2.631 21.784 1.00 95.88 109 PRO A O 1
ATOM 827 N N . GLU A 1 110 ? -12.780 1.296 20.131 1.00 97.25 110 GLU A N 1
ATOM 828 C CA . GLU A 1 110 ? -11.609 2.113 19.814 1.00 97.25 110 GLU A CA 1
ATOM 829 C C . GLU A 1 110 ? -11.149 1.957 18.356 1.00 97.25 110 GLU A C 1
ATOM 831 O O . GLU A 1 110 ? -11.080 0.846 17.825 1.00 97.25 110 GLU A O 1
ATOM 836 N N . PHE A 1 111 ? -10.725 3.069 17.751 1.00 98.00 111 PHE A N 1
ATOM 837 C CA . PHE A 1 111 ? -9.827 3.062 16.593 1.00 98.00 111 PHE A CA 1
ATOM 838 C C . PHE A 1 111 ? -8.404 3.425 17.022 1.00 98.00 111 PHE A C 1
ATOM 840 O O . PHE A 1 111 ? -8.194 4.363 17.794 1.00 98.00 111 PHE A O 1
ATOM 847 N N . ALA A 1 112 ? -7.409 2.722 16.485 1.00 97.81 112 ALA A N 1
ATOM 848 C CA . ALA A 1 112 ? -6.005 3.099 16.607 1.00 97.81 112 ALA A CA 1
ATOM 849 C C . ALA A 1 112 ? -5.444 3.415 15.224 1.00 97.81 112 ALA A C 1
ATOM 851 O O . ALA A 1 112 ? -5.535 2.595 14.325 1.00 97.81 112 ALA A O 1
ATOM 852 N N . GLN A 1 113 ? -4.850 4.584 15.043 1.00 96.38 113 GLN A N 1
ATOM 853 C CA . GLN A 1 113 ? -4.355 5.050 13.758 1.00 96.38 113 GLN A CA 1
ATOM 854 C C . GLN A 1 113 ? -2.844 5.220 13.780 1.00 96.38 113 GLN A C 1
ATOM 856 O O . GLN A 1 113 ? -2.270 5.690 14.765 1.00 96.38 113 GLN A O 1
ATOM 861 N N . PHE A 1 114 ? -2.207 4.848 12.677 1.00 95.88 114 PHE A N 1
ATOM 862 C CA . PHE A 1 114 ? -0.796 5.077 12.432 1.00 95.88 114 PHE A CA 1
ATOM 863 C C . PHE A 1 114 ? -0.612 5.645 11.022 1.00 95.88 114 PHE A C 1
ATOM 865 O O . PHE A 1 114 ? -1.109 5.066 10.056 1.00 95.88 114 PHE A O 1
ATOM 872 N N . THR A 1 115 ? 0.127 6.752 10.888 1.00 91.00 115 THR A N 1
ATOM 873 C CA . THR A 1 115 ? 0.491 7.250 9.557 1.00 91.00 115 THR A CA 1
ATOM 874 C C . THR A 1 115 ? 1.734 6.546 9.014 1.00 91.00 115 THR A C 1
ATOM 876 O O . THR A 1 115 ? 2.811 6.598 9.602 1.00 91.00 115 THR A O 1
ATOM 879 N N . ALA A 1 116 ? 1.600 5.921 7.847 1.00 86.75 116 ALA A N 1
ATOM 880 C CA . ALA A 1 116 ? 2.699 5.390 7.047 1.00 86.75 116 ALA A CA 1
ATOM 881 C C . ALA A 1 116 ? 3.367 6.478 6.179 1.00 86.75 116 ALA A C 1
ATOM 883 O O . ALA A 1 116 ? 4.059 6.188 5.197 1.00 86.75 116 ALA A O 1
ATOM 884 N N . TYR A 1 117 ? 3.159 7.758 6.511 1.00 83.19 117 TYR A N 1
ATOM 885 C CA . TYR A 1 117 ? 3.937 8.851 5.943 1.00 83.19 117 TYR A CA 1
ATOM 886 C C . TYR A 1 117 ? 5.429 8.618 6.219 1.00 83.19 117 TYR A C 1
ATOM 888 O O . TYR A 1 117 ? 5.855 8.550 7.370 1.00 83.19 117 TYR A O 1
ATOM 896 N N . GLY A 1 118 ? 6.223 8.467 5.158 1.00 83.00 118 GLY A N 1
ATOM 897 C CA . GLY A 1 118 ? 7.652 8.143 5.258 1.00 83.00 118 GLY A CA 1
ATOM 898 C C . GLY A 1 118 ? 8.093 6.896 4.488 1.00 83.00 118 GLY A C 1
ATOM 899 O O . GLY A 1 118 ? 9.280 6.585 4.494 1.00 83.00 118 GLY A O 1
ATOM 900 N N . GLY A 1 119 ? 7.183 6.203 3.797 1.00 89.25 119 GLY A N 1
ATOM 901 C CA . GLY A 1 119 ? 7.540 5.111 2.882 1.00 89.25 119 GLY A CA 1
ATOM 902 C C . GLY A 1 119 ? 7.405 3.718 3.501 1.00 89.25 119 GLY A C 1
ATOM 903 O O . GLY A 1 119 ? 6.806 3.551 4.564 1.00 89.25 119 GLY A O 1
ATOM 904 N N . GLN A 1 120 ? 7.992 2.710 2.847 1.00 91.44 120 GLN A N 1
ATOM 905 C CA . GLN A 1 120 ? 7.810 1.304 3.227 1.00 91.44 120 GLN A CA 1
ATOM 906 C C . GLN A 1 120 ? 8.247 1.000 4.669 1.00 91.44 120 GLN A C 1
ATOM 908 O O . GLN A 1 120 ? 7.586 0.257 5.389 1.00 91.44 120 GLN A O 1
ATOM 913 N N . ALA A 1 121 ? 9.336 1.616 5.141 1.00 91.88 121 ALA A N 1
ATOM 914 C CA . ALA A 1 121 ? 9.806 1.432 6.515 1.00 91.88 121 ALA A CA 1
ATOM 915 C C . ALA A 1 121 ? 8.803 1.964 7.556 1.00 91.88 121 ALA A C 1
ATOM 917 O O . ALA A 1 121 ? 8.616 1.345 8.607 1.00 91.88 121 ALA A O 1
ATOM 918 N N . ALA A 1 122 ? 8.136 3.087 7.260 1.00 92.94 122 ALA A N 1
ATOM 919 C CA . ALA A 1 122 ? 7.083 3.627 8.115 1.00 92.94 122 ALA A CA 1
ATOM 920 C C . ALA A 1 122 ? 5.869 2.691 8.139 1.00 92.94 122 ALA A C 1
ATOM 922 O O . ALA A 1 122 ? 5.311 2.460 9.208 1.00 92.94 122 ALA A O 1
ATOM 923 N N . MET A 1 123 ? 5.525 2.091 6.997 1.00 94.19 123 MET A N 1
ATOM 924 C CA . MET A 1 123 ? 4.457 1.099 6.894 1.00 94.19 123 MET A CA 1
ATOM 925 C C . MET A 1 123 ? 4.739 -0.148 7.743 1.00 94.19 123 MET A C 1
ATOM 927 O O . MET A 1 123 ? 3.942 -0.499 8.612 1.00 94.19 123 MET A O 1
ATOM 931 N N . VAL A 1 124 ? 5.926 -0.751 7.595 1.00 95.50 124 VAL A N 1
ATOM 932 C CA . VAL A 1 124 ? 6.375 -1.895 8.415 1.00 95.50 124 VAL A CA 1
ATOM 933 C C . VAL A 1 124 ? 6.330 -1.564 9.908 1.00 95.50 124 VAL A C 1
ATOM 935 O O . VAL A 1 124 ? 5.873 -2.369 10.722 1.00 95.50 124 VAL A O 1
ATOM 938 N N . ASN A 1 125 ? 6.802 -0.376 10.293 1.00 95.88 125 ASN A N 1
ATOM 939 C CA . ASN A 1 125 ? 6.745 0.067 11.682 1.00 95.88 125 ASN A CA 1
ATOM 940 C C . ASN A 1 125 ? 5.295 0.253 12.157 1.00 95.88 125 ASN A C 1
ATOM 942 O O . ASN A 1 125 ? 4.970 -0.135 13.276 1.00 95.88 125 ASN A O 1
ATOM 946 N N . GLY A 1 126 ? 4.416 0.795 11.315 1.00 95.50 126 GLY A N 1
ATOM 947 C CA . GLY A 1 126 ? 3.005 0.990 11.627 1.00 95.50 126 GLY A CA 1
ATOM 948 C C . GLY A 1 126 ? 2.277 -0.311 11.934 1.00 95.50 126 GLY A C 1
ATOM 949 O O . GLY A 1 126 ? 1.636 -0.411 12.982 1.00 95.50 126 GLY A O 1
ATOM 950 N N . ILE A 1 127 ? 2.465 -1.331 11.091 1.00 96.75 127 ILE A N 1
ATOM 951 C CA . ILE A 1 127 ? 1.922 -2.684 11.294 1.00 96.75 127 ILE A CA 1
ATOM 952 C C . ILE A 1 127 ? 2.332 -3.219 12.675 1.00 96.75 127 ILE A C 1
ATOM 954 O O . ILE A 1 127 ? 1.489 -3.625 13.480 1.00 96.75 127 ILE A O 1
ATOM 958 N N . LYS A 1 128 ? 3.626 -3.123 13.006 1.00 96.25 128 LYS A N 1
ATOM 959 C CA . LYS A 1 128 ? 4.155 -3.553 14.310 1.00 96.25 128 LYS A CA 1
ATOM 960 C C . LYS A 1 128 ? 3.574 -2.738 15.465 1.00 96.25 128 LYS A C 1
ATOM 962 O O . LYS A 1 128 ? 3.154 -3.306 16.469 1.00 96.25 128 LYS A O 1
ATOM 967 N N . LYS A 1 129 ? 3.498 -1.408 15.347 1.00 96.56 129 LYS A N 1
ATOM 968 C CA . LYS A 1 129 ? 3.002 -0.537 16.427 1.00 96.56 129 LYS A CA 1
ATOM 969 C C . LYS A 1 129 ? 1.513 -0.707 16.692 1.00 96.56 129 LYS A C 1
ATOM 971 O O . LYS A 1 129 ? 1.118 -0.661 17.859 1.00 96.56 129 LYS A O 1
ATOM 976 N N . LEU A 1 130 ? 0.699 -0.959 15.671 1.00 96.88 130 LEU A N 1
ATOM 977 C CA . LEU A 1 130 ? -0.712 -1.285 15.865 1.00 96.88 130 LEU A CA 1
ATOM 978 C C . LEU A 1 130 ? -0.877 -2.585 16.667 1.00 96.88 130 LEU A C 1
ATOM 980 O O . LEU A 1 130 ? -1.691 -2.627 17.593 1.00 96.88 130 LEU A O 1
ATOM 984 N N . LYS A 1 131 ? -0.045 -3.604 16.415 1.00 95.75 131 LYS A N 1
ATOM 985 C CA . LYS A 1 131 ? -0.049 -4.848 17.204 1.00 95.75 131 LYS A CA 1
ATOM 986 C C . LYS A 1 131 ? 0.498 -4.637 18.619 1.00 95.75 131 LYS A C 1
ATOM 988 O O . LYS A 1 131 ? -0.164 -4.974 19.591 1.00 95.75 131 LYS A O 1
ATOM 993 N N . GLU A 1 132 ? 1.676 -4.039 18.759 1.00 95.31 132 GLU A N 1
ATOM 994 C CA . GLU A 1 132 ? 2.386 -3.932 20.042 1.00 95.31 132 GLU A CA 1
ATOM 995 C C . GLU A 1 132 ? 1.770 -2.911 21.008 1.00 95.31 132 GLU A C 1
ATOM 997 O O . GLU A 1 132 ? 1.782 -3.113 22.221 1.00 95.31 132 GLU A O 1
ATOM 1002 N N . LYS A 1 133 ? 1.304 -1.762 20.497 1.00 95.62 133 LYS A N 1
ATOM 1003 C CA . LYS A 1 133 ? 0.914 -0.606 21.328 1.00 95.62 133 LYS A CA 1
ATOM 1004 C C . LYS A 1 133 ? -0.591 -0.442 21.460 1.00 95.62 133 LYS A C 1
ATOM 1006 O O . LYS A 1 133 ? -1.062 -0.018 22.518 1.00 95.62 133 LYS A O 1
ATOM 1011 N N . ALA A 1 134 ? -1.349 -0.755 20.412 1.00 95.00 134 ALA A N 1
ATOM 1012 C CA . ALA A 1 134 ? -2.808 -0.781 20.490 1.00 95.00 134 ALA A CA 1
ATOM 1013 C C . ALA A 1 134 ? -3.321 -2.195 20.807 1.00 95.00 134 ALA A C 1
ATOM 1015 O O . ALA A 1 134 ? -4.214 -2.367 21.642 1.00 95.00 134 ALA A O 1
ATOM 1016 N N . GLY A 1 135 ? -2.701 -3.220 20.216 1.00 95.00 135 GLY A N 1
ATOM 1017 C CA . GLY A 1 135 ? -3.136 -4.606 20.343 1.00 95.00 135 GLY A CA 1
ATOM 1018 C C . GLY A 1 135 ? -4.493 -4.830 19.698 1.00 95.00 135 GLY A C 1
ATOM 1019 O O . GLY A 1 135 ? -5.320 -5.512 20.304 1.00 95.00 135 GLY A O 1
ATOM 1020 N N . CYS A 1 136 ? -4.726 -4.206 18.539 1.00 96.50 136 CYS A N 1
ATOM 1021 C CA . CYS A 1 136 ? -5.890 -4.492 17.704 1.00 96.50 136 CYS A CA 1
ATOM 1022 C C . CYS A 1 136 ? -5.696 -5.829 16.982 1.00 96.50 136 CYS A C 1
ATOM 1024 O O . CYS A 1 136 ? -4.566 -6.249 16.729 1.00 96.50 136 CYS A O 1
ATOM 1026 N N . SER A 1 137 ? -6.805 -6.496 16.672 1.00 94.00 137 SER A N 1
ATOM 1027 C CA . SER A 1 137 ? -6.837 -7.788 15.972 1.00 94.00 137 SER A CA 1
ATOM 1028 C C . SER A 1 137 ? -7.322 -7.672 14.525 1.00 94.00 137 SER A C 1
ATOM 1030 O O . SER A 1 137 ? -7.425 -8.680 13.838 1.00 94.00 137 SER A O 1
ATOM 1032 N N . ILE A 1 138 ? -7.642 -6.459 14.072 1.00 97.62 138 ILE A N 1
ATOM 1033 C CA . ILE A 1 138 ? -8.061 -6.149 12.705 1.00 97.62 138 ILE A CA 1
ATOM 1034 C C . ILE A 1 138 ? -7.300 -4.899 12.282 1.00 97.62 138 ILE A C 1
ATOM 1036 O O . ILE A 1 138 ? -7.407 -3.883 12.973 1.00 97.62 138 ILE A O 1
ATOM 1040 N N . PHE A 1 139 ? -6.546 -4.974 11.190 1.00 97.56 139 PHE A N 1
ATOM 1041 C CA . PHE A 1 139 ? -5.880 -3.839 10.558 1.00 97.56 139 PHE A CA 1
ATOM 1042 C C . PHE A 1 139 ? -6.512 -3.555 9.200 1.00 97.56 139 PHE A C 1
ATOM 1044 O O . PHE A 1 139 ? -6.814 -4.486 8.454 1.00 97.56 139 PHE A O 1
ATO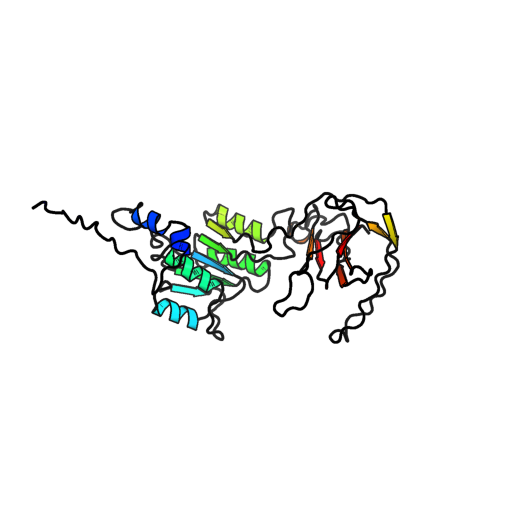M 1051 N N . VAL A 1 140 ? -6.710 -2.275 8.900 1.00 96.06 140 VAL A N 1
ATOM 1052 C CA . VAL A 1 140 ? -7.244 -1.798 7.627 1.00 96.06 140 VAL A CA 1
ATOM 1053 C C . VAL A 1 140 ? -6.283 -0.775 7.037 1.00 96.06 140 VAL A C 1
ATOM 1055 O O . VAL A 1 140 ? -5.912 0.199 7.694 1.00 96.06 140 VAL A O 1
ATOM 1058 N N . ASP A 1 141 ? -5.878 -1.033 5.806 1.00 92.88 141 ASP A N 1
ATOM 1059 C CA . ASP A 1 141 ? -4.876 -0.303 5.041 1.00 92.88 141 ASP A CA 1
ATOM 1060 C C . ASP A 1 141 ? -5.525 0.299 3.789 1.00 92.88 141 ASP A C 1
ATOM 1062 O O . ASP A 1 141 ? -6.235 -0.392 3.054 1.00 92.88 141 ASP A O 1
ATOM 1066 N N . ASP A 1 142 ? -5.295 1.593 3.552 1.00 86.00 142 ASP A N 1
ATOM 1067 C CA . ASP A 1 142 ? -5.846 2.316 2.401 1.00 86.00 142 ASP A CA 1
ATOM 1068 C C . ASP A 1 142 ? -5.185 1.966 1.055 1.00 86.00 142 ASP A C 1
ATOM 1070 O O . ASP A 1 142 ? -5.538 2.548 0.032 1.00 86.00 142 ASP A O 1
ATOM 1074 N N . GLY A 1 143 ? -4.294 0.969 1.028 1.00 73.62 143 GLY A N 1
ATOM 1075 C CA . GLY A 1 143 ? -3.765 0.382 -0.205 1.00 73.62 143 GLY A CA 1
ATOM 1076 C C . GLY A 1 143 ? -2.748 1.282 -0.888 1.00 73.62 143 GLY A C 1
ATOM 1077 O O . GLY A 1 143 ? -2.682 1.346 -2.117 1.00 73.62 143 GLY A O 1
ATOM 1078 N N . ARG A 1 144 ? -1.954 2.011 -0.096 1.00 78.81 144 ARG A N 1
ATOM 1079 C CA . ARG A 1 144 ? -0.886 2.859 -0.620 1.00 78.81 144 ARG A CA 1
ATOM 1080 C C . ARG A 1 144 ? 0.092 2.032 -1.456 1.00 78.81 144 ARG A C 1
ATOM 1082 O O . ARG A 1 144 ? 0.852 1.235 -0.921 1.00 78.81 144 ARG A O 1
ATOM 1089 N N . THR A 1 145 ? 0.164 2.324 -2.750 1.00 77.38 145 THR A N 1
ATOM 1090 C CA . THR A 1 145 ? 1.178 1.741 -3.632 1.00 77.38 145 THR A CA 1
ATOM 1091 C C . THR A 1 145 ? 2.560 2.319 -3.324 1.00 77.38 145 THR A C 1
ATOM 1093 O O . THR A 1 145 ? 2.776 3.534 -3.415 1.00 77.38 145 THR A O 1
ATOM 1096 N N . PHE A 1 146 ? 3.526 1.460 -3.000 1.00 85.00 146 PHE A N 1
ATOM 1097 C CA . PHE A 1 146 ? 4.934 1.836 -2.953 1.00 85.00 146 PHE A CA 1
ATOM 1098 C C . PHE A 1 146 ? 5.607 1.381 -4.245 1.00 85.00 146 PHE A C 1
ATOM 1100 O O . PHE A 1 146 ? 5.777 0.195 -4.482 1.00 85.00 146 PHE A O 1
ATOM 1107 N N . LEU A 1 147 ? 6.029 2.338 -5.076 1.00 85.56 147 LEU A N 1
ATOM 1108 C CA . LEU A 1 147 ? 6.572 2.051 -6.413 1.00 85.56 147 LEU A CA 1
ATOM 1109 C C . LEU A 1 147 ? 7.767 1.092 -6.403 1.00 85.56 147 LEU A C 1
ATOM 1111 O O . LEU A 1 147 ? 8.009 0.426 -7.395 1.00 85.56 147 LEU A O 1
ATOM 1115 N N . THR A 1 148 ? 8.504 1.039 -5.295 1.00 88.50 148 THR A N 1
ATOM 1116 C CA . THR A 1 148 ? 9.690 0.197 -5.111 1.00 88.50 148 THR A CA 1
ATOM 1117 C C . THR A 1 148 ? 9.409 -1.088 -4.336 1.00 88.50 148 THR A C 1
ATOM 1119 O O . THR A 1 148 ? 10.324 -1.660 -3.748 1.00 88.50 148 THR A O 1
ATOM 1122 N N . GLU A 1 149 ? 8.148 -1.501 -4.207 1.00 89.81 149 GLU A N 1
ATOM 1123 C CA . GLU A 1 149 ? 7.834 -2.837 -3.699 1.00 89.81 149 GLU A CA 1
ATOM 1124 C C . GLU A 1 149 ? 8.102 -3.898 -4.770 1.00 89.81 149 GLU A C 1
ATOM 1126 O O . GLU A 1 149 ? 7.834 -3.655 -5.949 1.00 89.81 149 GLU A O 1
ATOM 1131 N N . PRO A 1 150 ? 8.618 -5.077 -4.382 1.00 91.88 150 PRO A N 1
A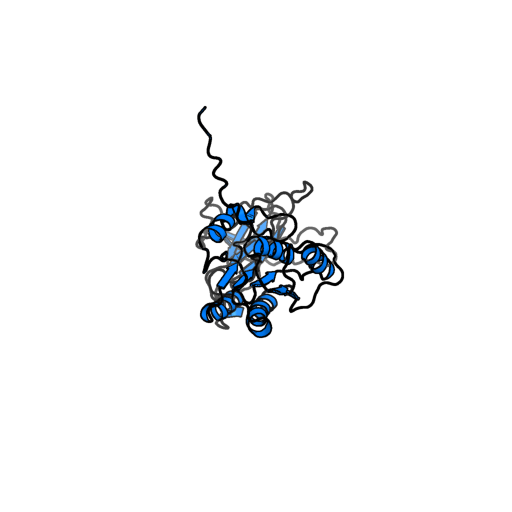TOM 1132 C CA . PRO A 1 150 ? 8.811 -6.163 -5.325 1.00 91.88 150 PRO A CA 1
ATOM 1133 C C . PRO A 1 150 ? 7.482 -6.693 -5.860 1.00 91.88 150 PRO A C 1
ATOM 1135 O O . PRO A 1 150 ? 6.557 -6.956 -5.097 1.00 91.88 150 PRO A O 1
ATOM 1138 N N . MET A 1 151 ? 7.421 -6.913 -7.174 1.00 90.12 151 MET A N 1
ATOM 1139 C CA . MET A 1 151 ? 6.274 -7.561 -7.826 1.00 90.12 151 MET A CA 1
ATOM 1140 C C . MET A 1 151 ? 6.364 -9.096 -7.776 1.00 90.12 151 MET A C 1
ATOM 1142 O O . MET A 1 151 ? 5.350 -9.783 -7.715 1.00 90.12 151 MET A O 1
ATOM 1146 N N . PHE A 1 152 ? 7.583 -9.640 -7.827 1.00 91.50 152 PHE A N 1
ATOM 1147 C CA . PHE A 1 152 ? 7.842 -11.074 -8.025 1.00 91.50 152 PHE A CA 1
ATOM 1148 C C . PHE A 1 152 ? 8.197 -11.827 -6.738 1.00 91.50 152 PHE A C 1
ATOM 1150 O O . PHE A 1 152 ? 8.504 -13.016 -6.776 1.00 91.50 152 PHE A O 1
ATOM 1157 N N . GLN A 1 153 ? 8.180 -11.148 -5.593 1.00 93.06 153 GLN A N 1
ATOM 1158 C CA . GLN A 1 153 ? 8.455 -11.760 -4.298 1.00 93.06 153 GLN A CA 1
ATOM 1159 C C . GLN A 1 153 ? 7.868 -10.940 -3.150 1.00 93.06 153 GLN A C 1
ATOM 1161 O O . GLN A 1 153 ? 7.551 -9.764 -3.311 1.00 93.06 153 GLN A O 1
ATOM 1166 N N . ASP A 1 154 ? 7.821 -11.532 -1.960 1.00 94.38 154 ASP A N 1
ATOM 1167 C CA . ASP A 1 154 ? 7.339 -10.839 -0.770 1.00 94.38 154 ASP A CA 1
ATOM 1168 C C . ASP A 1 154 ? 8.322 -9.760 -0.305 1.00 94.38 154 ASP A C 1
ATOM 1170 O O . ASP A 1 154 ? 9.441 -10.036 0.143 1.00 94.38 154 ASP A O 1
ATOM 1174 N N . GLY A 1 155 ? 7.872 -8.506 -0.375 1.00 94.19 155 GLY A N 1
ATOM 1175 C CA . GLY A 1 155 ? 8.574 -7.358 0.181 1.00 94.19 155 GLY A CA 1
ATOM 1176 C C . GLY A 1 155 ? 8.518 -7.303 1.710 1.00 94.19 155 GLY A C 1
ATOM 1177 O O . GLY A 1 155 ? 7.820 -8.062 2.383 1.00 94.19 155 GLY A O 1
ATOM 1178 N N . ARG A 1 156 ? 9.233 -6.334 2.293 1.00 94.00 156 ARG A N 1
ATOM 1179 C CA . ARG A 1 156 ? 9.291 -6.154 3.758 1.00 94.00 156 ARG A CA 1
ATOM 1180 C C . ARG A 1 156 ? 7.928 -5.848 4.388 1.00 94.00 156 ARG A C 1
ATOM 1182 O O . ARG A 1 156 ? 7.721 -6.177 5.555 1.00 94.00 156 ARG A O 1
ATOM 1189 N N . ILE A 1 157 ? 7.027 -5.198 3.647 1.00 94.50 157 ILE A N 1
ATOM 1190 C CA . ILE A 1 157 ? 5.654 -4.937 4.099 1.00 94.50 157 ILE A CA 1
ATOM 1191 C C . ILE A 1 157 ? 4.870 -6.246 4.147 1.00 94.50 157 ILE A C 1
ATOM 1193 O O . ILE A 1 157 ? 4.327 -6.549 5.205 1.00 94.50 157 ILE A O 1
ATOM 1197 N N . THR A 1 158 ? 4.891 -7.052 3.081 1.00 94.44 158 THR A N 1
ATOM 1198 C CA . THR A 1 158 ? 4.244 -8.375 3.052 1.00 94.44 158 THR A CA 1
ATOM 1199 C C . THR A 1 158 ? 4.712 -9.250 4.209 1.00 94.44 158 THR A C 1
ATOM 1201 O O . THR A 1 158 ? 3.893 -9.717 4.987 1.00 94.44 158 THR A O 1
ATOM 1204 N N . GLN A 1 159 ? 6.022 -9.326 4.455 1.00 95.69 159 GLN A N 1
ATOM 1205 C CA . GLN A 1 159 ? 6.571 -10.079 5.591 1.00 95.69 159 GLN A CA 1
ATOM 1206 C C . GLN A 1 159 ? 6.059 -9.568 6.955 1.00 95.69 159 GLN A C 1
ATOM 1208 O O . GLN A 1 159 ? 5.842 -10.342 7.890 1.00 95.69 159 GLN A O 1
ATOM 1213 N N . ALA A 1 160 ? 5.863 -8.252 7.103 1.00 96.31 160 ALA A N 1
ATOM 1214 C CA . ALA A 1 160 ? 5.266 -7.680 8.309 1.00 96.31 160 ALA A CA 1
ATOM 1215 C C . ALA A 1 160 ? 3.778 -8.045 8.438 1.00 96.31 160 ALA A C 1
ATOM 1217 O O . ALA A 1 160 ? 3.337 -8.355 9.547 1.00 96.31 160 ALA A O 1
ATOM 1218 N N . VAL A 1 161 ? 3.028 -8.044 7.333 1.00 96.75 161 VAL A N 1
ATOM 1219 C CA . VAL A 1 161 ? 1.636 -8.517 7.277 1.00 96.75 161 VAL A CA 1
ATOM 1220 C C . VAL A 1 161 ? 1.560 -9.998 7.657 1.00 96.75 161 VAL A C 1
ATOM 1222 O O . VAL A 1 161 ? 0.789 -10.355 8.550 1.00 96.75 161 VAL A O 1
ATOM 1225 N N . ASP A 1 162 ? 2.412 -10.845 7.083 1.00 97.19 162 ASP A N 1
ATOM 1226 C CA . ASP A 1 162 ? 2.481 -12.277 7.393 1.00 97.19 162 ASP A CA 1
ATOM 1227 C C . ASP A 1 162 ? 2.742 -12.514 8.882 1.00 97.19 162 ASP A C 1
ATOM 1229 O O . ASP A 1 162 ? 2.073 -13.327 9.518 1.00 97.19 162 ASP A O 1
ATOM 1233 N N . SER A 1 163 ? 3.649 -11.735 9.483 1.00 96.50 163 SER A N 1
ATOM 1234 C CA . SER A 1 163 ? 3.931 -11.852 10.917 1.00 96.50 163 SER A CA 1
ATOM 1235 C C . SER A 1 163 ? 2.700 -11.599 11.794 1.00 96.50 163 SER A C 1
ATOM 1237 O O . SER A 1 163 ? 2.447 -12.343 12.738 1.00 96.50 163 SER A O 1
ATOM 1239 N N . VAL A 1 164 ? 1.892 -10.578 11.485 1.00 97.12 164 VAL A N 1
ATOM 1240 C CA . VAL A 1 164 ? 0.738 -10.237 12.329 1.00 97.12 164 VAL A CA 1
ATOM 1241 C C . VAL A 1 164 ? -0.466 -11.125 12.039 1.00 97.12 164 VAL A C 1
ATOM 1243 O O . VAL A 1 164 ? -1.266 -11.364 12.950 1.00 97.12 164 VAL A O 1
ATOM 1246 N N . THR A 1 165 ? -0.596 -11.623 10.809 1.00 97.25 165 THR A N 1
ATOM 1247 C CA . THR A 1 165 ? -1.660 -12.552 10.408 1.00 97.25 165 THR A CA 1
ATOM 1248 C C . THR A 1 165 ? -1.433 -13.950 10.975 1.00 97.25 165 THR A C 1
ATOM 1250 O O . THR A 1 165 ? -2.385 -14.546 11.481 1.00 97.25 165 THR A O 1
ATOM 1253 N N . ALA A 1 166 ? -0.182 -14.425 11.033 1.00 97.00 166 ALA A N 1
ATOM 1254 C CA . ALA A 1 166 ? 0.189 -15.642 11.760 1.00 97.00 166 ALA A CA 1
ATOM 1255 C C . ALA A 1 166 ? -0.201 -15.574 13.252 1.00 97.00 166 ALA A C 1
ATOM 1257 O O . ALA A 1 166 ? -0.632 -16.570 13.831 1.00 97.00 166 ALA A O 1
ATOM 1258 N N . ASP A 1 167 ? -0.160 -14.376 13.845 1.00 93.06 167 ASP A N 1
ATOM 1259 C CA . ASP A 1 167 ? -0.605 -14.084 15.216 1.00 93.06 167 ASP A CA 1
ATOM 1260 C C . ASP A 1 167 ? -2.123 -13.802 15.335 1.00 93.06 167 ASP A C 1
ATOM 1262 O O . ASP A 1 167 ? -2.580 -13.151 16.289 1.00 93.06 167 ASP A O 1
ATOM 1266 N N . GLY A 1 168 ? -2.918 -14.226 14.348 1.00 94.88 168 GLY A N 1
ATOM 1267 C CA . GLY A 1 168 ? -4.382 -14.142 14.346 1.00 94.88 168 GLY A CA 1
ATOM 1268 C C . GLY A 1 168 ? -4.962 -12.752 14.070 1.00 94.88 168 GLY A C 1
ATOM 1269 O O . GLY A 1 168 ? -6.135 -12.514 14.358 1.00 94.88 168 GLY A O 1
ATOM 1270 N N . THR A 1 169 ? -4.166 -11.814 13.549 1.00 97.31 169 THR A N 1
ATOM 1271 C CA . THR A 1 169 ? -4.660 -10.489 13.137 1.00 97.31 169 THR A CA 1
ATOM 1272 C C . THR A 1 169 ? -5.263 -10.579 11.738 1.00 97.31 169 THR A C 1
ATOM 1274 O O . THR A 1 169 ? -4.598 -11.027 10.812 1.00 97.31 169 THR A O 1
ATOM 1277 N N . ALA A 1 170 ? -6.492 -10.110 11.545 1.00 97.50 170 ALA A N 1
ATOM 1278 C CA . ALA A 1 170 ? -7.020 -9.901 10.201 1.00 97.50 170 ALA A CA 1
ATOM 1279 C C . ALA A 1 170 ? -6.373 -8.653 9.580 1.00 97.50 170 ALA A C 1
ATOM 1281 O O . ALA A 1 170 ? -6.345 -7.602 10.221 1.00 97.50 170 ALA A O 1
ATOM 1282 N N . TYR A 1 171 ? -5.882 -8.754 8.346 1.00 97.12 171 TYR A N 1
ATOM 1283 C CA . TYR A 1 171 ? -5.338 -7.624 7.593 1.00 97.12 171 TYR A CA 1
ATOM 1284 C C . TYR A 1 171 ? -6.170 -7.415 6.327 1.00 97.12 171 TYR A C 1
ATOM 1286 O O . TYR A 1 171 ? -6.263 -8.315 5.495 1.00 97.12 171 TYR A O 1
ATOM 1294 N N . ILE A 1 172 ? -6.806 -6.251 6.203 1.00 95.19 172 ILE A N 1
ATOM 1295 C CA . ILE A 1 172 ? -7.611 -5.860 5.045 1.00 95.19 172 ILE A CA 1
ATOM 1296 C C . ILE A 1 172 ? -6.915 -4.690 4.360 1.00 95.19 172 ILE A C 1
ATOM 1298 O O . ILE A 1 172 ? -6.597 -3.697 5.007 1.00 95.19 172 ILE A O 1
ATOM 1302 N N . VAL A 1 173 ? -6.705 -4.796 3.054 1.00 92.25 173 VAL A N 1
ATOM 1303 C CA . VAL A 1 173 ? -6.044 -3.764 2.252 1.00 92.25 173 VAL A CA 1
ATOM 1304 C C . VAL A 1 173 ? -6.864 -3.464 1.007 1.00 92.25 173 VAL A C 1
ATOM 1306 O O . VAL A 1 173 ? -7.467 -4.367 0.423 1.00 92.25 173 VAL A O 1
ATOM 1309 N N . ALA A 1 174 ? -6.918 -2.195 0.609 1.00 89.12 174 ALA A N 1
ATOM 1310 C CA . ALA A 1 174 ? -7.506 -1.824 -0.669 1.00 89.12 174 ALA A CA 1
ATOM 1311 C C . ALA A 1 174 ? -6.645 -2.346 -1.833 1.00 89.12 174 ALA A C 1
ATOM 1313 O O . ALA A 1 174 ? -5.420 -2.299 -1.783 1.00 89.12 174 ALA A O 1
ATOM 1314 N N . ALA A 1 175 ? -7.283 -2.794 -2.915 1.00 84.62 175 ALA A N 1
ATOM 1315 C CA . ALA A 1 175 ? -6.583 -3.283 -4.109 1.00 84.62 175 ALA A CA 1
ATOM 1316 C C . ALA A 1 175 ? -5.927 -2.164 -4.953 1.00 84.62 175 ALA A C 1
ATOM 1318 O O . ALA A 1 175 ? -5.261 -2.455 -5.943 1.00 84.62 175 ALA A O 1
ATOM 1319 N N . GLY A 1 176 ? -6.124 -0.896 -4.574 1.00 81.88 176 GLY A N 1
ATOM 1320 C CA . GLY A 1 176 ? -5.730 0.280 -5.348 1.00 81.88 176 GLY A CA 1
ATOM 1321 C C . GLY A 1 176 ? -6.775 0.703 -6.387 1.00 81.88 176 GLY A C 1
ATOM 1322 O O . GLY A 1 176 ? -7.716 -0.025 -6.699 1.00 81.88 176 GLY A O 1
ATOM 1323 N N . ASP A 1 177 ? -6.611 1.913 -6.919 1.00 77.69 177 ASP A N 1
ATOM 1324 C CA . ASP A 1 177 ? -7.496 2.562 -7.898 1.00 77.69 177 ASP A CA 1
ATOM 1325 C C . ASP A 1 177 ? -6.832 2.726 -9.280 1.00 77.69 177 ASP A C 1
ATOM 1327 O O . ASP A 1 177 ? -7.302 3.472 -10.141 1.00 77.69 177 ASP A O 1
ATOM 1331 N N . ALA A 1 178 ? -5.750 1.980 -9.521 1.00 73.88 178 ALA A N 1
ATOM 1332 C CA . ALA A 1 178 ? -4.924 2.078 -10.721 1.00 73.88 178 ALA A CA 1
ATOM 1333 C C . ALA A 1 178 ? -5.474 1.328 -11.954 1.00 73.88 178 ALA A C 1
ATOM 1335 O O . ALA A 1 178 ? -4.792 1.294 -12.976 1.00 73.88 178 ALA A O 1
ATOM 1336 N N . ASN A 1 179 ? -6.692 0.775 -11.896 1.00 74.50 179 ASN A N 1
ATOM 1337 C CA . ASN A 1 179 ? -7.342 0.024 -12.983 1.00 74.50 179 ASN A CA 1
ATOM 1338 C C . ASN A 1 179 ? -6.431 -1.074 -13.600 1.00 74.50 179 ASN A C 1
ATOM 1340 O O . ASN A 1 179 ? -5.568 -1.625 -12.922 1.00 74.50 179 ASN A O 1
ATOM 1344 N N . ASP A 1 180 ? -6.607 -1.403 -14.881 1.00 75.62 180 ASP A N 1
ATOM 1345 C CA . ASP A 1 180 ? -5.828 -2.366 -15.667 1.00 75.62 180 ASP A CA 1
ATOM 1346 C C . ASP A 1 180 ? -4.575 -1.748 -16.325 1.00 75.62 180 ASP A C 1
ATOM 1348 O O . ASP A 1 180 ? -4.147 -2.171 -17.396 1.00 75.62 180 ASP A O 1
ATOM 1352 N N . ASN A 1 181 ? -3.946 -0.754 -15.686 1.00 77.69 181 ASN A N 1
ATOM 1353 C CA . ASN A 1 181 ? -2.810 -0.007 -16.253 1.00 77.69 181 ASN A CA 1
ATOM 1354 C C . ASN A 1 181 ? -1.462 -0.772 -16.256 1.00 77.69 181 ASN A C 1
ATOM 1356 O O . ASN A 1 181 ? -0.410 -0.161 -16.451 1.00 77.69 181 ASN A O 1
ATOM 1360 N N . GLY A 1 182 ? -1.470 -2.085 -16.021 1.00 83.38 182 GLY A N 1
ATOM 1361 C CA . GLY A 1 182 ? -0.278 -2.935 -15.997 1.00 83.38 182 GLY A CA 1
ATOM 1362 C C . GLY A 1 182 ? -0.137 -3.792 -17.256 1.00 83.38 182 GLY A C 1
ATOM 1363 O O . GLY A 1 182 ? -1.127 -4.222 -17.842 1.00 83.38 182 GLY A O 1
ATOM 1364 N N . LEU A 1 183 ? 1.105 -4.091 -17.641 1.00 87.94 183 LEU A N 1
ATOM 1365 C CA . LEU A 1 183 ? 1.428 -5.094 -18.656 1.00 87.94 183 LEU A CA 1
ATOM 1366 C C . LEU A 1 183 ? 2.389 -6.119 -18.053 1.00 87.94 183 LEU A C 1
ATOM 1368 O O . LEU A 1 183 ? 3.382 -5.746 -17.433 1.00 87.94 183 LEU A O 1
ATOM 1372 N N . PHE A 1 184 ? 2.093 -7.399 -18.263 1.00 90.94 184 PHE A N 1
ATOM 1373 C CA . PHE A 1 184 ? 2.936 -8.509 -17.839 1.00 90.94 184 PHE A CA 1
ATOM 1374 C C . PHE A 1 184 ? 3.184 -9.439 -19.021 1.00 90.94 184 PHE A C 1
ATOM 1376 O O . PHE A 1 184 ? 2.256 -10.067 -19.525 1.00 90.94 184 PHE A O 1
ATOM 1383 N N . GLU A 1 185 ? 4.435 -9.541 -19.451 1.00 92.00 185 GLU A N 1
ATOM 1384 C CA . GLU A 1 185 ? 4.853 -10.452 -20.513 1.00 92.00 185 GLU A CA 1
ATOM 1385 C C . GLU A 1 185 ? 6.327 -10.826 -20.338 1.00 92.00 185 GLU A C 1
ATOM 1387 O O . GLU A 1 185 ? 7.067 -10.197 -19.577 1.00 92.00 185 GLU A O 1
ATOM 1392 N N . ARG A 1 186 ? 6.762 -11.884 -21.025 1.00 92.12 186 ARG A N 1
ATOM 1393 C CA . ARG A 1 186 ? 8.178 -12.261 -21.036 1.00 92.12 186 ARG A CA 1
ATOM 1394 C C . ARG A 1 186 ? 8.949 -11.288 -21.915 1.00 92.12 186 ARG A C 1
ATOM 1396 O O . ARG A 1 186 ? 8.440 -10.862 -22.947 1.00 92.12 186 ARG A O 1
ATOM 1403 N N . PHE A 1 187 ? 10.202 -11.011 -21.555 1.00 90.94 187 PHE A N 1
ATOM 1404 C CA . PHE A 1 187 ? 11.088 -10.279 -22.453 1.00 90.94 187 PHE A CA 1
ATOM 1405 C C . PHE A 1 187 ? 11.184 -11.005 -23.800 1.00 90.94 187 PHE A C 1
ATOM 1407 O O . PHE A 1 187 ? 11.468 -12.205 -23.862 1.00 90.94 187 PHE A O 1
ATOM 1414 N N . ASN A 1 188 ? 10.937 -10.262 -24.871 1.00 93.38 188 ASN A N 1
ATOM 1415 C CA . ASN A 1 188 ? 10.878 -10.751 -26.234 1.00 93.38 188 ASN A CA 1
ATOM 1416 C C . ASN A 1 188 ? 11.850 -9.937 -27.081 1.00 93.38 188 ASN A C 1
ATOM 1418 O O . ASN A 1 188 ? 11.590 -8.783 -27.413 1.00 93.38 188 ASN A O 1
ATOM 1422 N N . ASN A 1 189 ? 12.981 -10.538 -27.425 1.00 91.94 189 ASN A N 1
ATOM 1423 C CA . ASN A 1 189 ? 14.004 -9.867 -28.211 1.00 91.94 189 ASN A CA 1
ATOM 1424 C C . ASN A 1 189 ? 13.461 -9.501 -29.605 1.00 91.94 189 ASN A C 1
ATOM 1426 O O . ASN A 1 189 ? 13.083 -10.371 -30.391 1.00 91.94 189 ASN A O 1
ATOM 1430 N N . SER A 1 190 ? 13.463 -8.209 -29.934 1.00 92.44 190 SER A N 1
ATOM 1431 C CA . SER A 1 190 ? 13.060 -7.716 -31.257 1.00 92.44 190 SER A CA 1
ATOM 1432 C C . SER A 1 190 ? 14.041 -8.068 -32.384 1.00 92.44 190 SER A C 1
ATOM 1434 O O . SER A 1 190 ? 13.687 -7.958 -33.557 1.00 92.44 190 SER A O 1
ATOM 1436 N N . GLY A 1 191 ? 15.279 -8.440 -32.046 1.00 90.81 191 GLY A N 1
ATOM 1437 C CA . GLY A 1 191 ? 16.411 -8.570 -32.963 1.00 90.81 191 GLY A CA 1
ATOM 1438 C C . GLY A 1 191 ? 16.993 -7.227 -33.415 1.00 90.81 191 GLY A C 1
ATOM 1439 O O . GLY A 1 191 ? 17.961 -7.199 -34.177 1.00 90.81 191 GLY A O 1
ATOM 1440 N N . ILE A 1 192 ? 16.421 -6.111 -32.958 1.00 87.38 192 ILE A N 1
ATOM 1441 C CA . ILE A 1 192 ? 16.844 -4.761 -33.311 1.00 87.38 192 ILE A CA 1
ATOM 1442 C C . ILE A 1 192 ? 17.833 -4.283 -32.251 1.00 87.38 192 ILE A C 1
ATOM 1444 O O . ILE A 1 192 ? 17.498 -4.188 -31.068 1.00 87.38 192 ILE A O 1
ATOM 1448 N N . ARG A 1 193 ? 19.057 -3.973 -32.695 1.00 86.81 193 ARG A N 1
ATOM 1449 C CA . ARG A 1 193 ? 20.094 -3.360 -31.863 1.00 86.81 193 ARG A CA 1
ATOM 1450 C C . ARG A 1 193 ? 20.447 -1.993 -32.410 1.00 86.81 193 ARG A C 1
ATOM 1452 O O . ARG A 1 193 ? 20.932 -1.881 -33.536 1.00 86.81 193 ARG A O 1
ATOM 1459 N N . GLU A 1 194 ? 20.224 -0.959 -31.615 1.00 81.12 194 GLU A N 1
ATOM 1460 C CA . GLU A 1 194 ? 20.388 0.422 -32.061 1.00 81.12 194 GLU A CA 1
ATOM 1461 C C . GLU A 1 194 ? 21.186 1.244 -31.065 1.00 81.12 194 GLU A C 1
ATOM 1463 O O . GLU A 1 194 ? 21.096 1.072 -29.851 1.00 81.12 194 GLU A O 1
ATOM 1468 N N . ARG A 1 195 ? 21.972 2.182 -31.600 1.00 75.62 195 ARG A N 1
ATOM 1469 C CA . ARG A 1 195 ? 22.604 3.212 -30.783 1.00 75.62 195 ARG A CA 1
ATOM 1470 C C . ARG A 1 195 ? 21.600 4.317 -30.519 1.00 75.62 195 ARG A C 1
ATOM 1472 O O . ARG A 1 195 ? 21.267 5.077 -31.428 1.00 75.62 195 ARG A O 1
ATOM 1479 N N . VAL A 1 196 ? 21.165 4.430 -29.272 1.00 69.56 196 VAL A N 1
ATOM 1480 C CA . VAL A 1 196 ? 20.193 5.448 -28.876 1.00 69.56 196 VAL A CA 1
ATOM 1481 C C . VAL A 1 196 ? 20.937 6.687 -28.418 1.00 69.56 196 VAL A C 1
ATOM 1483 O O . VAL A 1 196 ? 21.691 6.669 -27.447 1.00 69.56 196 VAL A O 1
ATOM 1486 N N . ARG A 1 197 ? 20.710 7.799 -29.121 1.00 65.62 197 ARG A N 1
ATOM 1487 C CA . ARG A 1 197 ? 21.188 9.106 -28.676 1.00 65.62 197 ARG A CA 1
ATOM 1488 C C . ARG A 1 197 ? 20.102 9.783 -27.857 1.00 65.62 197 ARG A C 1
ATOM 1490 O O . ARG A 1 197 ? 19.228 10.449 -28.410 1.00 65.62 197 ARG A O 1
ATOM 1497 N N . ILE A 1 198 ? 20.188 9.665 -26.538 1.00 59.94 198 ILE A N 1
ATOM 1498 C CA . ILE A 1 198 ? 19.237 10.331 -25.652 1.00 59.94 198 ILE A CA 1
ATOM 1499 C C . ILE A 1 198 ? 19.635 11.801 -25.498 1.00 59.94 198 ILE A C 1
ATOM 1501 O O . ILE A 1 198 ? 20.489 12.153 -24.683 1.00 59.94 198 ILE A O 1
ATOM 1505 N N . LYS A 1 199 ? 19.010 12.680 -26.290 1.00 52.12 199 LYS A N 1
ATOM 1506 C CA . LYS A 1 199 ? 19.149 14.130 -26.110 1.00 52.12 199 LYS A CA 1
ATOM 1507 C C . LYS A 1 199 ? 18.471 14.528 -24.800 1.00 52.12 199 LYS A C 1
ATOM 1509 O O . LYS A 1 199 ? 17.310 14.197 -24.577 1.00 52.12 199 LYS A O 1
ATOM 1514 N N . ALA A 1 200 ? 19.178 15.257 -23.939 1.00 50.12 200 ALA A N 1
ATOM 1515 C CA . ALA A 1 200 ? 18.560 15.863 -22.766 1.00 50.12 200 ALA A CA 1
ATOM 1516 C C . ALA A 1 200 ? 17.383 16.762 -23.193 1.00 50.12 200 ALA A C 1
ATOM 1518 O O . ALA A 1 200 ? 17.487 17.495 -24.183 1.00 50.12 200 ALA A O 1
ATOM 1519 N N . ARG A 1 201 ? 16.276 16.703 -22.439 1.00 48.19 201 ARG A N 1
ATOM 1520 C CA . ARG A 1 201 ? 15.101 17.563 -22.629 1.00 48.19 201 ARG A CA 1
ATOM 1521 C C . ARG A 1 201 ? 15.561 19.019 -22.766 1.00 48.19 201 ARG A C 1
ATOM 1523 O O . ARG A 1 201 ? 16.437 19.463 -22.019 1.00 48.19 201 ARG A O 1
ATOM 1530 N N . ARG A 1 202 ? 14.977 19.768 -23.714 1.00 43.97 202 ARG A N 1
ATOM 1531 C CA . ARG A 1 202 ? 15.149 21.232 -23.761 1.00 43.97 202 ARG A CA 1
ATOM 1532 C C . ARG A 1 202 ? 14.892 21.792 -22.355 1.00 43.97 202 ARG A C 1
ATOM 1534 O O . ARG A 1 202 ? 13.981 21.285 -21.703 1.00 43.97 202 ARG A O 1
ATOM 1541 N N . PRO A 1 203 ? 15.653 22.801 -21.896 1.00 42.56 203 PRO A N 1
ATOM 1542 C CA . PRO A 1 203 ? 15.453 23.367 -20.569 1.00 42.56 203 PRO A CA 1
ATOM 1543 C C . PRO A 1 203 ? 14.020 23.894 -20.479 1.00 42.56 203 PRO A C 1
ATOM 1545 O O . PRO A 1 203 ? 13.675 24.893 -21.109 1.00 42.56 203 PRO A O 1
ATOM 1548 N N . ASP A 1 204 ? 13.167 23.190 -19.744 1.00 41.56 204 ASP A N 1
ATOM 1549 C CA . ASP A 1 204 ? 11.916 23.746 -19.272 1.00 41.56 204 ASP A CA 1
ATOM 1550 C C . ASP A 1 204 ? 12.232 24.776 -18.181 1.00 41.56 204 ASP A C 1
ATOM 1552 O O . ASP A 1 204 ? 13.281 24.744 -17.533 1.00 41.56 204 ASP A O 1
ATOM 1556 N N . LEU A 1 205 ? 11.332 25.746 -18.006 1.00 40.69 205 LEU A N 1
ATOM 1557 C CA . LEU A 1 205 ? 11.513 26.913 -17.132 1.00 40.69 205 LEU A CA 1
ATOM 1558 C C . LEU A 1 205 ? 11.851 26.577 -15.663 1.00 40.69 205 LEU A C 1
ATOM 1560 O O . LEU A 1 205 ? 12.230 27.478 -14.918 1.00 40.69 205 LEU A O 1
ATOM 1564 N N . TYR A 1 206 ? 11.743 25.310 -15.251 1.00 41.00 206 TYR A N 1
ATOM 1565 C CA . TYR A 1 206 ? 12.038 24.836 -13.900 1.00 41.00 206 TYR A CA 1
ATOM 1566 C C . TYR A 1 206 ? 13.431 24.200 -13.745 1.00 41.00 206 TYR A C 1
ATOM 1568 O O . TYR A 1 206 ? 13.889 23.957 -12.631 1.00 41.00 206 TYR A O 1
ATOM 1576 N N . SER A 1 207 ? 14.142 23.967 -14.849 1.00 43.81 207 SER A N 1
ATOM 1577 C CA . SER A 1 207 ? 15.409 23.245 -14.866 1.00 43.81 207 SER A CA 1
ATOM 1578 C C . SER A 1 207 ? 16.595 24.165 -15.169 1.00 43.81 207 SER A C 1
ATOM 1580 O O . SER A 1 207 ? 17.232 24.108 -16.220 1.00 43.81 207 SER A O 1
ATOM 1582 N N . ARG A 1 208 ? 16.928 25.043 -14.214 1.00 44.00 208 ARG A N 1
ATOM 1583 C CA . ARG A 1 208 ? 18.238 25.731 -14.205 1.00 44.00 208 ARG A CA 1
ATOM 1584 C C . ARG A 1 208 ? 19.370 24.855 -13.654 1.00 44.00 208 ARG A C 1
ATOM 1586 O O . ARG A 1 208 ? 20.522 25.272 -13.710 1.00 44.00 208 ARG A O 1
ATOM 1593 N N . TYR A 1 209 ? 19.048 23.653 -13.166 1.00 40.38 209 TYR A N 1
ATOM 1594 C CA . TYR A 1 209 ? 19.995 22.762 -12.494 1.00 40.38 209 TYR A CA 1
ATOM 1595 C C . TYR A 1 209 ? 19.932 21.290 -12.933 1.00 40.38 209 TYR A C 1
ATOM 1597 O O . TYR A 1 209 ? 20.715 20.510 -12.395 1.00 40.38 209 TYR A O 1
ATOM 1605 N N . ALA A 1 210 ? 19.077 20.868 -13.887 1.00 41.72 210 ALA A N 1
ATOM 1606 C CA . ALA A 1 210 ? 19.224 19.496 -14.388 1.00 41.72 210 ALA A CA 1
ATOM 1607 C C . ALA A 1 210 ? 20.548 19.399 -15.154 1.00 41.72 210 ALA A C 1
ATOM 1609 O O . ALA A 1 210 ? 20.790 20.204 -16.065 1.00 41.72 210 ALA A O 1
ATOM 1610 N N . PRO A 1 211 ? 21.418 18.443 -14.806 1.00 38.50 211 PRO A N 1
ATOM 1611 C CA . PRO A 1 211 ? 22.674 18.290 -15.508 1.00 38.50 211 PRO A CA 1
ATOM 1612 C C . PRO A 1 211 ? 22.391 17.986 -16.981 1.00 38.50 211 PRO A C 1
ATOM 1614 O O . PRO A 1 211 ? 21.514 17.187 -17.323 1.00 38.50 211 PRO A O 1
ATOM 1617 N N . ARG A 1 212 ? 23.145 18.640 -17.869 1.00 44.72 212 ARG A N 1
ATOM 1618 C CA . ARG A 1 212 ? 23.207 18.284 -19.288 1.00 44.72 212 ARG A CA 1
ATOM 1619 C C . ARG A 1 212 ? 23.892 16.926 -19.397 1.00 44.72 212 ARG A C 1
ATOM 1621 O O . ARG A 1 212 ? 25.099 16.858 -19.593 1.00 44.72 212 ARG A O 1
ATOM 1628 N N . PHE A 1 213 ? 23.142 15.850 -19.215 1.00 45.72 213 PHE A N 1
ATOM 1629 C CA . PHE A 1 213 ? 23.671 14.516 -19.438 1.00 45.72 213 PHE A CA 1
ATOM 1630 C C . PHE A 1 213 ? 23.576 14.187 -20.930 1.00 45.72 213 PHE A C 1
ATOM 1632 O O . PHE A 1 213 ? 22.518 13.785 -21.416 1.00 45.72 213 PHE A O 1
ATOM 1639 N N . ASP A 1 214 ? 24.674 14.410 -21.654 1.00 47.78 214 ASP A N 1
ATOM 1640 C CA . ASP A 1 214 ? 24.906 13.832 -22.981 1.00 47.78 214 ASP A CA 1
ATOM 1641 C C . ASP A 1 214 ? 25.376 12.392 -22.736 1.00 47.78 214 ASP A C 1
ATOM 1643 O O . ASP A 1 214 ? 26.556 12.141 -22.486 1.00 47.78 214 ASP A O 1
ATOM 1647 N N . PHE A 1 215 ? 24.431 11.453 -22.653 1.00 52.44 215 PHE A N 1
ATOM 1648 C CA . PHE A 1 215 ? 24.795 10.050 -22.497 1.00 52.44 215 PHE A CA 1
ATOM 1649 C C . PHE A 1 215 ? 25.391 9.552 -23.811 1.00 52.44 215 PHE A C 1
ATOM 1651 O O . PHE A 1 215 ? 24.822 9.728 -24.892 1.00 52.44 215 PHE A O 1
ATOM 1658 N N . ALA A 1 216 ? 26.585 8.978 -23.686 1.00 50.25 216 ALA A N 1
ATOM 1659 C CA . ALA A 1 216 ? 27.332 8.363 -24.762 1.00 50.25 216 ALA A CA 1
ATOM 1660 C C . ALA A 1 216 ? 26.518 7.252 -25.442 1.00 50.25 216 ALA A C 1
ATOM 1662 O O . ALA A 1 216 ? 25.575 6.711 -24.880 1.00 50.25 216 ALA A O 1
ATOM 1663 N N . ASN A 1 217 ? 26.919 6.927 -26.666 1.00 62.06 217 ASN A N 1
ATOM 1664 C CA . ASN A 1 217 ? 26.352 5.912 -27.550 1.00 62.06 217 ASN A CA 1
ATOM 1665 C C . ASN A 1 217 ? 26.200 4.513 -26.898 1.00 62.06 217 ASN A C 1
ATOM 1667 O O . ASN A 1 217 ? 27.033 3.640 -27.148 1.00 62.06 217 ASN A O 1
ATOM 1671 N N . ILE A 1 218 ? 25.147 4.277 -26.113 1.00 69.00 218 ILE A N 1
ATOM 1672 C CA . ILE A 1 218 ? 24.788 2.938 -25.627 1.00 69.00 218 ILE A CA 1
ATOM 1673 C C . ILE A 1 218 ? 24.032 2.219 -26.745 1.00 69.00 218 ILE A C 1
ATOM 1675 O O . ILE A 1 218 ? 23.205 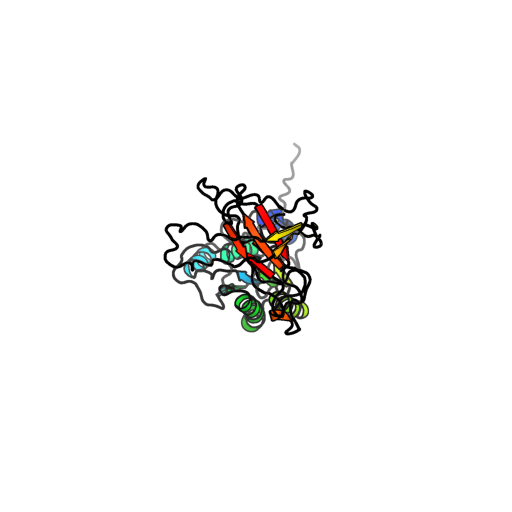2.814 -27.443 1.00 69.00 218 ILE A O 1
ATOM 1679 N N . THR A 1 219 ? 24.394 0.957 -26.973 1.00 80.50 219 THR A N 1
ATOM 1680 C CA . THR A 1 219 ? 23.694 0.093 -27.925 1.00 80.50 219 THR A CA 1
ATOM 1681 C C . THR A 1 219 ? 22.681 -0.719 -27.151 1.00 80.50 219 THR A C 1
ATOM 1683 O O . THR A 1 219 ? 23.075 -1.538 -26.331 1.00 80.50 219 THR A O 1
ATOM 1686 N N . TYR A 1 220 ? 21.409 -0.507 -27.448 1.00 84.19 220 TYR A N 1
ATOM 1687 C CA . TYR A 1 220 ? 20.310 -1.187 -26.787 1.00 84.19 220 TYR A CA 1
ATOM 1688 C C . TYR A 1 220 ? 19.782 -2.332 -27.628 1.00 84.19 220 TYR A C 1
ATOM 1690 O O . TYR A 1 220 ? 19.742 -2.234 -28.855 1.00 84.19 220 TYR A O 1
ATOM 1698 N N . GLU A 1 221 ? 19.363 -3.400 -26.959 1.00 89.50 221 GLU A N 1
ATOM 1699 C CA . GLU A 1 221 ? 18.505 -4.431 -27.535 1.00 89.50 221 GLU A CA 1
ATOM 1700 C C . GLU A 1 221 ? 17.061 -4.184 -27.107 1.00 89.50 221 GLU A C 1
ATOM 1702 O O . GLU A 1 221 ? 16.773 -4.099 -25.914 1.00 89.50 221 GLU A O 1
ATOM 1707 N N . TRP A 1 222 ? 16.160 -4.043 -28.079 1.00 89.75 222 TRP A N 1
ATOM 1708 C CA . TRP A 1 222 ? 14.784 -3.633 -27.808 1.00 89.75 222 TRP A CA 1
ATOM 1709 C C . TRP A 1 222 ? 13.849 -4.813 -27.543 1.00 89.75 222 TRP A C 1
ATOM 1711 O O . TRP A 1 222 ? 13.902 -5.831 -28.243 1.00 89.75 222 TRP A O 1
ATOM 1721 N N . HIS A 1 223 ? 12.930 -4.627 -26.596 1.00 93.38 223 HIS A N 1
ATOM 1722 C CA . HIS A 1 223 ? 11.802 -5.527 -26.362 1.00 93.38 223 HIS A CA 1
ATOM 1723 C C . HIS A 1 223 ? 10.734 -5.388 -27.454 1.00 93.38 223 HIS A C 1
ATOM 1725 O O . HIS A 1 223 ? 10.436 -4.284 -27.902 1.00 93.38 223 HIS A O 1
ATOM 1731 N N . ARG A 1 224 ? 10.125 -6.501 -27.866 1.00 94.06 224 ARG A N 1
ATOM 1732 C CA . ARG A 1 224 ? 9.000 -6.559 -28.803 1.00 94.06 224 ARG A CA 1
ATOM 1733 C C . ARG A 1 224 ? 7.718 -6.932 -28.063 1.00 94.06 224 ARG A C 1
ATOM 1735 O O . ARG A 1 224 ? 7.485 -8.103 -27.772 1.00 94.06 224 ARG A O 1
ATOM 1742 N N . PHE A 1 225 ? 6.854 -5.947 -27.861 1.00 92.88 225 PHE A N 1
ATOM 1743 C CA . PHE A 1 225 ? 5.586 -6.099 -27.155 1.00 92.88 225 PHE A CA 1
ATOM 1744 C C . PHE A 1 225 ? 4.647 -7.081 -27.858 1.00 92.88 225 PHE A C 1
ATOM 1746 O O . PHE A 1 225 ? 4.389 -6.945 -29.059 1.00 92.88 225 PHE A O 1
ATOM 1753 N N . GLU A 1 226 ? 4.085 -8.046 -27.125 1.00 92.69 226 GLU A N 1
ATOM 1754 C CA . GLU A 1 226 ? 3.138 -9.013 -27.694 1.00 92.69 226 GLU A CA 1
ATOM 1755 C C . GLU A 1 226 ? 1.829 -8.327 -28.096 1.00 92.69 226 GLU A C 1
ATOM 1757 O O . GLU A 1 226 ? 1.254 -8.645 -29.138 1.00 92.69 226 GLU A O 1
ATOM 1762 N N . LEU A 1 227 ? 1.416 -7.315 -27.322 1.00 88.50 227 LEU A N 1
ATOM 1763 C CA . LEU A 1 227 ? 0.170 -6.570 -27.511 1.00 88.50 227 LEU A CA 1
ATOM 1764 C C . LEU A 1 227 ? 0.008 -5.990 -28.926 1.00 88.50 227 LEU A C 1
ATOM 1766 O O . LEU A 1 227 ? -1.106 -5.913 -29.443 1.00 88.50 227 LEU A O 1
ATOM 1770 N N . ASN A 1 228 ? 1.100 -5.544 -29.551 1.00 89.88 228 ASN A N 1
ATOM 1771 C CA . ASN A 1 228 ? 1.053 -4.889 -30.861 1.00 89.88 228 ASN A CA 1
ATOM 1772 C C . ASN A 1 228 ? 2.126 -5.368 -31.854 1.00 89.88 228 ASN A C 1
ATOM 1774 O O . ASN A 1 228 ? 2.131 -4.925 -33.004 1.00 89.88 228 ASN A O 1
ATOM 1778 N N . GLY A 1 229 ? 3.031 -6.255 -31.436 1.00 91.75 229 GLY A N 1
ATOM 1779 C CA . GLY A 1 229 ? 4.121 -6.768 -32.258 1.00 91.75 229 GLY A CA 1
ATOM 1780 C C . GLY A 1 229 ? 5.180 -5.727 -32.641 1.00 91.75 229 GLY A C 1
ATOM 1781 O O . GLY A 1 229 ? 5.888 -5.929 -33.633 1.00 91.75 229 GLY A O 1
ATOM 1782 N N . LYS A 1 230 ? 5.281 -4.618 -31.907 1.00 91.00 230 LYS A N 1
ATOM 1783 C CA . LYS A 1 230 ? 6.232 -3.522 -32.142 1.00 91.00 230 LYS A CA 1
ATOM 1784 C C . LYS A 1 230 ? 7.194 -3.378 -30.968 1.00 91.00 230 LYS A C 1
ATOM 1786 O O . LYS A 1 230 ? 6.987 -3.962 -29.912 1.00 91.00 230 LYS A O 1
ATOM 1791 N N . ILE A 1 231 ? 8.234 -2.572 -31.163 1.00 88.19 231 ILE A N 1
ATOM 1792 C CA . ILE A 1 231 ? 9.149 -2.166 -30.085 1.00 88.19 231 ILE A CA 1
ATOM 1793 C C . ILE A 1 231 ? 8.610 -1.005 -29.242 1.00 88.19 231 ILE A C 1
ATOM 1795 O O . ILE A 1 231 ? 9.201 -0.634 -28.243 1.00 88.19 231 ILE A O 1
ATOM 1799 N N . GLU A 1 232 ? 7.477 -0.425 -29.631 1.00 87.12 232 GLU A N 1
ATOM 1800 C CA . GLU A 1 232 ? 6.863 0.712 -28.949 1.00 87.12 232 GLU A CA 1
ATOM 1801 C C . GLU A 1 232 ? 5.546 0.281 -28.314 1.00 87.12 232 GLU A C 1
ATOM 1803 O O . GLU A 1 232 ? 4.687 -0.274 -29.003 1.00 87.12 232 GLU A O 1
ATOM 1808 N N . LEU A 1 233 ? 5.340 0.611 -27.040 1.00 87.75 233 LEU A N 1
ATOM 1809 C CA . LEU A 1 233 ? 4.053 0.488 -26.363 1.00 87.75 233 LEU A CA 1
ATOM 1810 C C . LEU A 1 233 ? 3.413 1.877 -26.217 1.00 87.75 233 LEU A C 1
ATOM 1812 O O . LEU A 1 233 ? 3.903 2.704 -25.442 1.00 87.75 233 LEU A O 1
ATOM 1816 N N . PRO A 1 234 ? 2.318 2.177 -26.940 1.00 83.00 234 PRO A N 1
ATOM 1817 C CA . PRO A 1 234 ? 1.604 3.434 -26.764 1.00 83.00 234 PRO A CA 1
ATOM 1818 C C . PRO A 1 234 ? 0.996 3.523 -25.362 1.00 83.00 234 PRO A C 1
ATOM 1820 O O . PRO A 1 234 ? 0.221 2.654 -24.969 1.00 83.00 234 PRO A O 1
ATOM 1823 N N . LEU A 1 235 ? 1.290 4.602 -24.636 1.00 75.56 235 LEU A N 1
ATOM 1824 C CA . LEU A 1 235 ? 0.615 4.895 -23.377 1.00 75.56 235 LEU A CA 1
ATOM 1825 C C . LEU A 1 235 ? -0.610 5.767 -23.589 1.00 75.56 235 LEU A C 1
ATOM 1827 O O . LEU A 1 235 ? -0.598 6.728 -24.363 1.00 75.56 235 LEU A O 1
ATOM 1831 N N . LYS A 1 236 ? -1.646 5.486 -22.803 1.00 70.06 236 LYS A N 1
ATOM 1832 C CA . LYS A 1 236 ? -2.757 6.409 -22.619 1.00 70.06 236 LYS A CA 1
ATOM 1833 C C . LYS A 1 236 ? -2.407 7.373 -21.489 1.00 70.06 236 LYS A C 1
ATOM 1835 O O . LYS A 1 236 ? -2.218 6.958 -20.351 1.00 70.06 236 LYS A O 1
ATOM 1840 N N . THR A 1 237 ? -2.326 8.662 -21.792 1.00 63.09 237 THR A N 1
ATOM 1841 C CA . THR A 1 237 ? -2.205 9.694 -20.759 1.00 63.09 237 THR A CA 1
ATOM 1842 C C . THR A 1 237 ? -3.581 9.995 -20.186 1.00 63.09 237 THR A C 1
ATOM 1844 O O . THR A 1 237 ? -4.547 10.145 -20.937 1.00 63.09 237 THR A O 1
ATOM 1847 N N . LEU A 1 238 ? -3.689 10.082 -18.861 1.00 55.53 238 LEU A N 1
ATOM 1848 C CA . LEU A 1 238 ? -4.906 10.599 -18.246 1.00 55.53 238 LEU A CA 1
ATOM 1849 C C . LEU A 1 238 ? -4.953 12.119 -18.455 1.00 55.53 238 LEU A C 1
ATOM 1851 O O . LEU A 1 238 ? -3.925 12.781 -18.292 1.00 55.53 238 LEU A O 1
ATOM 1855 N N . PRO A 1 239 ? -6.113 12.696 -18.809 1.00 51.22 239 PRO A N 1
ATOM 1856 C CA . PRO A 1 239 ? -6.260 14.141 -18.803 1.00 51.22 239 PRO A CA 1
ATOM 1857 C C . PRO A 1 239 ? -6.041 14.638 -17.373 1.00 51.22 239 PRO A C 1
ATOM 1859 O O . PRO A 1 239 ? -6.708 14.196 -16.437 1.00 51.22 239 PRO A O 1
ATOM 1862 N N . TYR A 1 240 ? -5.100 15.561 -17.191 1.00 49.06 240 TYR A N 1
ATOM 1863 C CA . TYR A 1 240 ? -4.932 16.235 -15.911 1.00 49.06 240 TYR A CA 1
ATOM 1864 C C . TYR A 1 240 ? -6.177 17.075 -15.616 1.00 49.06 240 TYR A C 1
ATOM 1866 O O . TYR A 1 240 ? -6.734 17.705 -16.525 1.00 49.06 240 TYR A O 1
ATOM 1874 N N . TYR A 1 241 ? -6.594 17.137 -14.348 1.00 42.03 241 TYR A N 1
ATOM 1875 C CA . TYR A 1 241 ? -7.625 18.075 -13.895 1.00 42.03 241 TYR A CA 1
ATOM 1876 C C . TYR A 1 241 ? -7.258 19.499 -14.354 1.00 42.03 241 TYR A C 1
ATOM 1878 O O . TYR A 1 241 ? -6.302 20.098 -13.866 1.00 42.03 241 TYR A O 1
ATOM 1886 N N . GLY A 1 242 ? -7.992 20.032 -15.338 1.00 52.88 242 GLY A N 1
ATOM 1887 C CA . GLY A 1 242 ? -7.694 21.323 -15.975 1.00 52.88 242 GLY A CA 1
ATOM 1888 C C . GLY A 1 242 ? -7.395 21.281 -17.479 1.00 52.88 242 GLY A C 1
ATOM 1889 O O . GLY A 1 242 ? -6.951 22.291 -18.020 1.00 52.88 242 GLY A O 1
ATOM 1890 N N . GLY A 1 243 ? -7.628 20.153 -18.164 1.00 43.59 243 GLY A N 1
ATOM 1891 C CA . GLY A 1 243 ? -7.691 20.100 -19.635 1.00 43.59 243 GLY A CA 1
ATOM 1892 C C . GLY A 1 243 ? -6.342 20.201 -20.353 1.00 43.59 243 GLY A C 1
ATOM 1893 O O . GLY A 1 243 ? -6.306 20.461 -21.552 1.00 43.59 243 GLY A O 1
ATOM 1894 N N . ARG A 1 244 ? -5.232 20.007 -19.633 1.00 48.44 244 ARG A N 1
ATOM 1895 C CA . ARG A 1 244 ? -3.910 19.821 -20.236 1.00 48.44 244 ARG A CA 1
ATOM 1896 C C . ARG A 1 244 ? -3.587 18.335 -20.253 1.00 48.44 244 ARG A C 1
ATOM 1898 O O . ARG A 1 244 ? -3.623 17.697 -19.203 1.00 48.44 244 ARG A O 1
ATOM 1905 N N . ASP A 1 245 ? -3.236 17.812 -21.423 1.00 47.81 245 ASP A N 1
ATOM 1906 C CA . ASP A 1 245 ? -2.555 16.525 -21.531 1.00 47.81 245 ASP A CA 1
ATOM 1907 C C . ASP A 1 245 ? -1.228 16.668 -20.782 1.00 47.81 245 ASP A C 1
ATOM 1909 O O . ASP A 1 245 ? -0.302 17.335 -21.249 1.00 47.81 245 ASP A O 1
ATOM 1913 N N . CYS A 1 246 ? -1.151 16.138 -19.565 1.00 52.75 246 CYS A N 1
ATOM 1914 C CA . CYS A 1 246 ? 0.109 16.057 -18.849 1.00 52.75 246 CYS A CA 1
ATOM 1915 C C . CYS A 1 246 ? 0.471 14.603 -18.578 1.00 52.75 246 CYS A C 1
ATOM 1917 O O . CYS A 1 246 ? -0.346 13.696 -18.697 1.00 52.75 246 CYS A O 1
ATOM 1919 N N . CYS A 1 247 ? 1.758 14.440 -18.302 1.00 56.56 247 CYS A N 1
ATOM 1920 C CA . CYS A 1 247 ? 2.528 13.224 -18.117 1.00 56.56 247 CYS A CA 1
ATOM 1921 C C . CYS A 1 247 ? 1.752 11.990 -17.636 1.00 56.56 247 CYS A C 1
ATOM 1923 O O . CYS A 1 247 ? 1.003 12.128 -16.667 1.00 56.56 247 CYS A O 1
ATOM 1925 N N . PRO A 1 248 ? 1.968 10.780 -18.214 1.00 59.12 248 PRO A N 1
ATOM 1926 C CA . PRO A 1 248 ? 1.715 9.553 -17.470 1.00 59.12 248 PRO A CA 1
ATOM 1927 C C . PRO A 1 248 ? 2.253 9.685 -16.041 1.00 59.12 248 PRO A C 1
ATOM 1929 O O . PRO A 1 248 ? 3.298 10.306 -15.807 1.00 59.12 248 PRO A O 1
ATOM 1932 N N . GLY A 1 249 ? 1.501 9.120 -15.095 1.00 69.00 249 GLY A N 1
ATOM 1933 C CA . GLY A 1 249 ? 1.958 8.939 -13.722 1.00 69.00 249 GLY A CA 1
ATOM 1934 C C . GLY A 1 249 ? 3.259 8.124 -13.666 1.00 69.00 249 GLY A C 1
ATOM 1935 O O . GLY A 1 249 ? 3.827 7.782 -14.706 1.00 69.00 249 GLY A O 1
ATOM 1936 N N . PRO A 1 250 ? 3.767 7.815 -12.465 1.00 78.50 250 PRO A N 1
ATOM 1937 C CA . PRO A 1 250 ? 4.953 6.979 -12.350 1.00 78.50 250 PRO A CA 1
ATOM 1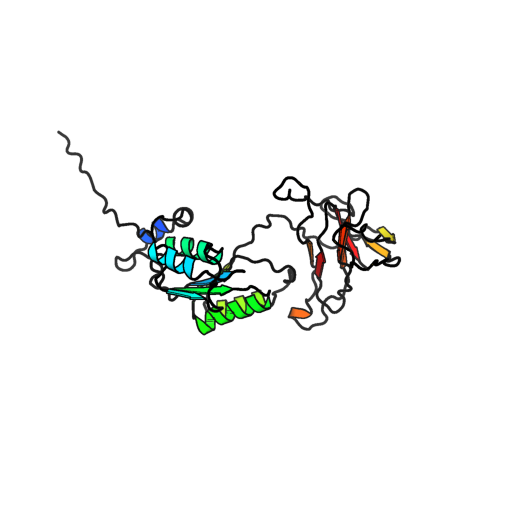938 C C . PRO A 1 250 ? 4.755 5.660 -13.109 1.00 78.50 250 PRO A C 1
ATOM 1940 O O . PRO A 1 250 ? 3.727 5.001 -12.968 1.00 78.50 250 PRO A O 1
ATOM 1943 N N . ILE A 1 251 ? 5.747 5.299 -13.913 1.00 83.81 251 ILE A N 1
ATOM 1944 C CA . ILE A 1 251 ? 5.836 4.025 -14.615 1.00 83.81 251 ILE A CA 1
ATOM 1945 C C . ILE A 1 251 ? 6.910 3.217 -13.908 1.00 83.81 251 ILE A C 1
ATOM 1947 O O . ILE A 1 251 ? 8.018 3.713 -13.685 1.00 83.81 251 ILE A O 1
ATOM 1951 N N . VAL A 1 252 ? 6.566 1.981 -13.570 1.00 88.88 252 VAL A N 1
ATOM 1952 C CA . VAL A 1 252 ? 7.467 1.041 -12.915 1.00 88.88 252 VAL A CA 1
ATOM 1953 C C . VAL A 1 252 ? 7.660 -0.156 -13.831 1.00 88.88 252 VAL A C 1
ATOM 1955 O O . VAL A 1 252 ? 6.688 -0.774 -14.263 1.00 88.88 252 VAL A O 1
ATOM 1958 N N . LEU A 1 253 ? 8.915 -0.472 -14.117 1.00 92.19 253 LEU A N 1
ATOM 1959 C CA . LEU A 1 253 ? 9.334 -1.724 -14.723 1.00 92.19 253 LEU A CA 1
ATOM 1960 C C . LEU A 1 253 ? 9.930 -2.592 -13.625 1.00 92.19 253 LEU A C 1
ATOM 1962 O O . LEU A 1 253 ? 10.829 -2.147 -12.925 1.00 92.19 253 LEU A O 1
ATOM 1966 N N . ASN A 1 254 ? 9.460 -3.827 -13.509 1.00 93.88 254 ASN A N 1
ATOM 1967 C CA . ASN A 1 254 ? 10.076 -4.844 -12.667 1.00 93.88 254 ASN A CA 1
ATOM 1968 C C . ASN A 1 254 ? 10.329 -6.085 -13.516 1.00 93.88 254 ASN A C 1
ATOM 1970 O O . ASN A 1 254 ? 9.566 -6.357 -14.446 1.00 93.88 254 ASN A O 1
ATOM 1974 N N . TRP A 1 255 ? 11.338 -6.871 -13.163 1.00 95.12 255 TRP A N 1
ATOM 1975 C CA . TRP A 1 255 ? 11.555 -8.183 -13.770 1.00 95.12 255 TRP A CA 1
ATOM 1976 C C . TRP A 1 255 ? 11.836 -9.253 -12.721 1.00 95.12 255 TRP A C 1
ATOM 1978 O O . TRP A 1 255 ? 12.177 -8.957 -11.577 1.00 95.12 255 TRP A O 1
ATOM 1988 N N . ASP A 1 256 ? 11.636 -10.509 -13.121 1.00 94.81 256 ASP A N 1
ATOM 1989 C CA . ASP A 1 256 ? 11.669 -11.681 -12.245 1.00 94.81 256 ASP A CA 1
ATOM 1990 C C . ASP A 1 256 ? 13.100 -12.046 -11.823 1.00 94.81 256 ASP A C 1
ATOM 1992 O O . ASP A 1 256 ? 13.738 -12.942 -12.381 1.00 94.81 256 ASP A O 1
ATOM 1996 N N . GLN A 1 257 ? 13.629 -11.283 -10.867 1.00 94.94 257 GLN A N 1
ATOM 1997 C CA . GLN A 1 257 ? 14.899 -11.519 -10.189 1.00 94.94 257 GLN A CA 1
ATOM 1998 C C . GLN A 1 257 ? 14.796 -11.122 -8.703 1.00 94.94 257 GLN A C 1
ATOM 2000 O O . GLN A 1 257 ? 13.868 -10.411 -8.310 1.00 94.94 257 GLN A O 1
ATOM 2005 N N . PRO A 1 258 ? 15.732 -11.569 -7.846 1.00 95.19 258 PRO A N 1
ATOM 2006 C CA . PRO A 1 258 ? 15.729 -11.188 -6.438 1.00 95.19 258 PRO A CA 1
ATOM 2007 C C . PRO A 1 258 ? 16.036 -9.699 -6.231 1.00 95.19 258 PRO A C 1
ATOM 2009 O O . PRO A 1 258 ? 16.991 -9.169 -6.788 1.00 95.19 258 PRO A O 1
ATOM 2012 N N . TYR A 1 259 ? 15.286 -9.051 -5.347 1.00 95.00 259 TYR A N 1
ATOM 2013 C CA . TYR A 1 259 ? 15.575 -7.743 -4.775 1.00 95.00 259 TYR A CA 1
ATOM 2014 C C . TYR A 1 259 ? 16.671 -7.892 -3.726 1.00 95.00 259 TYR A C 1
ATOM 2016 O O . TYR A 1 259 ? 16.490 -8.558 -2.693 1.00 95.00 259 TYR A O 1
ATOM 2024 N N . PHE A 1 260 ? 17.796 -7.224 -3.967 1.00 95.00 260 PHE A N 1
ATOM 2025 C CA . PHE A 1 260 ? 18.880 -7.095 -3.003 1.00 95.00 260 PHE A CA 1
ATOM 2026 C C . PHE A 1 260 ? 18.384 -6.485 -1.685 1.00 95.00 260 PHE A C 1
ATOM 2028 O O . PHE A 1 260 ? 18.708 -6.975 -0.604 1.00 95.00 260 PHE A O 1
ATOM 2035 N N . SER A 1 261 ? 17.547 -5.446 -1.747 1.00 92.50 261 SER A N 1
ATOM 2036 C CA . SER A 1 261 ? 17.061 -4.716 -0.567 1.00 92.50 261 SER A CA 1
ATOM 2037 C C . SER A 1 261 ? 16.170 -5.555 0.361 1.00 92.50 261 SER A C 1
ATOM 2039 O O . SER A 1 261 ? 16.013 -5.230 1.550 1.00 92.50 261 SER A O 1
ATOM 2041 N N . VAL A 1 262 ? 15.608 -6.648 -0.154 1.00 92.19 262 VAL A N 1
ATOM 2042 C CA . VAL A 1 262 ? 14.754 -7.581 0.588 1.00 92.19 262 VAL A CA 1
ATOM 2043 C C . VAL A 1 262 ? 15.557 -8.761 1.119 1.00 92.19 262 VAL A C 1
ATOM 2045 O O . VAL A 1 262 ? 15.468 -9.067 2.305 1.00 92.19 262 VAL A O 1
ATOM 2048 N N . THR A 1 263 ? 16.336 -9.410 0.255 1.00 89.25 263 THR A N 1
ATOM 2049 C CA . THR A 1 263 ? 16.982 -10.699 0.554 1.00 89.25 263 THR A CA 1
ATOM 2050 C C . THR A 1 263 ? 18.422 -10.558 1.047 1.00 89.25 263 THR A C 1
ATOM 2052 O O . THR A 1 263 ? 18.889 -11.389 1.820 1.00 89.25 263 THR A O 1
ATOM 2055 N N . GLY A 1 264 ? 19.133 -9.509 0.621 1.00 91.12 264 GLY A N 1
ATOM 2056 C CA . GLY A 1 264 ? 20.586 -9.401 0.767 1.00 91.12 264 GLY A CA 1
ATOM 2057 C C . GLY A 1 264 ? 21.379 -10.369 -0.122 1.00 91.12 264 GLY A C 1
ATOM 2058 O O . GLY A 1 264 ? 22.600 -10.435 0.019 1.00 91.12 264 GLY A O 1
ATOM 2059 N N . ASP A 1 265 ? 20.710 -11.113 -1.015 1.00 89.25 265 ASP A N 1
ATOM 2060 C CA . ASP A 1 265 ? 21.342 -12.013 -1.984 1.00 89.25 265 ASP A CA 1
ATOM 2061 C C . ASP A 1 265 ? 22.014 -11.220 -3.119 1.00 89.25 265 ASP A C 1
ATOM 2063 O O . ASP A 1 265 ? 22.287 -10.035 -2.996 1.00 89.25 265 ASP A O 1
ATOM 2067 N N . ARG A 1 266 ? 22.321 -11.853 -4.257 1.00 91.00 266 ARG A N 1
ATOM 2068 C CA . ARG A 1 266 ? 23.036 -11.200 -5.369 1.00 91.00 266 ARG A CA 1
ATOM 2069 C C . ARG A 1 266 ? 22.252 -10.095 -6.086 1.00 91.00 266 ARG A C 1
ATOM 2071 O O . ARG A 1 266 ? 22.856 -9.431 -6.918 1.00 91.00 266 ARG A O 1
ATOM 2078 N N . GLY A 1 267 ? 20.965 -9.904 -5.800 1.00 94.50 267 GLY A N 1
ATOM 2079 C CA . GLY A 1 267 ? 20.138 -8.926 -6.505 1.00 94.50 267 GLY A CA 1
ATOM 2080 C C . GLY A 1 267 ? 19.887 -9.294 -7.972 1.00 94.50 267 GLY A C 1
ATOM 2081 O O . GLY A 1 267 ? 19.964 -10.467 -8.361 1.00 94.50 267 GLY A O 1
ATOM 2082 N N . ALA A 1 268 ? 19.631 -8.279 -8.795 1.00 95.38 268 ALA A N 1
ATOM 2083 C CA . ALA A 1 268 ? 19.477 -8.439 -10.232 1.00 95.38 268 ALA A CA 1
ATOM 2084 C C . ALA A 1 268 ? 20.784 -8.923 -10.888 1.00 95.38 268 ALA A C 1
ATOM 2086 O O . ALA A 1 268 ? 21.884 -8.474 -10.564 1.00 95.38 268 ALA A O 1
ATOM 2087 N N . THR A 1 269 ? 20.666 -9.843 -11.843 1.00 95.56 269 THR A N 1
ATOM 2088 C CA . THR A 1 269 ? 21.780 -10.337 -12.677 1.00 95.56 269 THR A CA 1
ATOM 2089 C C . THR A 1 269 ? 21.748 -9.775 -14.094 1.00 95.56 269 THR A C 1
ATOM 2091 O O . THR A 1 269 ? 22.684 -9.980 -14.864 1.00 95.56 269 THR A O 1
ATOM 2094 N N . THR A 1 270 ? 20.668 -9.076 -14.431 1.00 93.38 270 THR A N 1
ATOM 2095 C CA . THR A 1 270 ? 20.445 -8.404 -15.709 1.00 93.38 270 THR A CA 1
ATOM 2096 C C . THR A 1 270 ? 20.122 -6.941 -15.478 1.00 93.38 270 THR A C 1
ATOM 2098 O O . THR A 1 270 ? 19.672 -6.580 -14.392 1.00 93.38 270 THR A O 1
ATOM 2101 N N . ASP A 1 271 ? 20.307 -6.145 -16.524 1.00 90.50 271 ASP A N 1
ATOM 2102 C CA . ASP A 1 271 ? 20.016 -4.720 -16.544 1.00 90.50 271 ASP A CA 1
ATOM 2103 C C . ASP A 1 271 ? 18.935 -4.451 -17.592 1.00 90.50 271 ASP A C 1
ATOM 2105 O O . ASP A 1 271 ? 19.118 -4.774 -18.771 1.00 90.50 271 ASP A O 1
ATOM 2109 N N . LEU A 1 272 ? 17.779 -3.956 -17.153 1.00 91.81 272 LEU A N 1
ATOM 2110 C CA . LEU A 1 272 ? 16.698 -3.550 -18.044 1.00 91.81 272 LEU A CA 1
ATOM 2111 C C . LEU A 1 272 ? 16.408 -2.082 -17.819 1.00 91.81 272 LEU A C 1
ATOM 2113 O O . LEU A 1 272 ? 16.194 -1.665 -16.692 1.00 91.81 272 LEU A O 1
ATOM 2117 N N . ASP A 1 273 ? 16.282 -1.364 -18.922 1.00 88.81 273 ASP A N 1
ATOM 2118 C CA . ASP A 1 273 ? 16.074 0.069 -18.971 1.00 88.81 273 ASP A CA 1
ATOM 2119 C C . ASP A 1 273 ? 14.670 0.384 -19.501 1.00 88.81 273 ASP A C 1
ATOM 2121 O O . ASP A 1 273 ? 14.089 -0.350 -20.314 1.00 88.81 273 ASP A O 1
ATOM 2125 N N . ILE A 1 274 ? 14.142 1.540 -19.101 1.00 86.62 274 ILE A N 1
ATOM 2126 C CA . ILE A 1 274 ? 12.893 2.095 -19.626 1.00 86.62 274 ILE A CA 1
ATOM 2127 C C . ILE A 1 274 ? 13.119 3.485 -20.215 1.00 86.62 274 ILE A C 1
ATOM 2129 O O . ILE A 1 274 ? 13.679 4.382 -19.585 1.00 86.62 274 ILE A O 1
ATOM 2133 N N . ILE A 1 275 ? 12.605 3.706 -21.423 1.00 83.12 275 ILE A N 1
ATOM 2134 C CA . ILE A 1 275 ? 12.637 5.000 -22.105 1.00 83.12 275 ILE A CA 1
ATOM 2135 C C . ILE A 1 275 ? 11.213 5.371 -22.518 1.00 83.12 275 ILE A C 1
ATOM 2137 O O . ILE A 1 275 ? 10.487 4.570 -23.094 1.00 83.12 275 ILE A O 1
ATOM 2141 N N . VAL A 1 276 ? 10.803 6.606 -22.240 1.00 80.50 276 VAL A N 1
ATOM 2142 C CA . VAL A 1 276 ? 9.505 7.164 -22.638 1.00 80.50 276 VAL A CA 1
ATOM 2143 C C . VAL A 1 276 ? 9.745 8.284 -23.639 1.00 80.50 276 VAL A C 1
ATOM 2145 O O . VAL A 1 276 ? 10.513 9.207 -23.355 1.00 80.50 276 VAL A O 1
ATOM 2148 N N . MET A 1 277 ? 9.091 8.228 -24.798 1.00 76.56 277 MET A N 1
ATOM 2149 C CA . MET A 1 277 ? 9.336 9.144 -25.917 1.00 76.56 277 MET A CA 1
ATOM 2150 C C . MET A 1 277 ? 8.056 9.683 -26.542 1.00 76.56 277 MET A C 1
ATOM 2152 O O . MET A 1 277 ? 7.068 8.967 -26.634 1.00 76.56 277 MET A O 1
ATOM 2156 N N . THR A 1 278 ? 8.063 10.918 -27.040 1.00 73.62 278 THR A N 1
ATOM 2157 C CA . THR A 1 278 ? 6.970 11.427 -27.882 1.00 73.62 278 THR A CA 1
ATOM 2158 C C . THR A 1 278 ? 6.888 10.650 -29.200 1.00 73.62 278 THR A C 1
ATOM 2160 O O . THR A 1 278 ? 7.821 9.949 -29.591 1.00 73.62 278 THR A O 1
ATOM 2163 N N . LYS A 1 279 ? 5.788 10.830 -29.943 1.00 72.81 279 LYS A N 1
ATOM 2164 C CA . LYS A 1 279 ? 5.650 10.290 -31.309 1.00 72.81 279 LYS A CA 1
ATOM 2165 C C . LYS A 1 279 ? 6.733 10.785 -32.275 1.00 72.81 279 LYS A C 1
ATOM 2167 O O . LYS A 1 279 ? 6.997 10.120 -33.267 1.00 72.81 279 LYS A O 1
ATOM 2172 N N . ASP A 1 280 ? 7.342 11.932 -31.980 1.00 71.56 280 ASP A N 1
ATOM 2173 C CA . ASP A 1 280 ? 8.403 12.535 -32.789 1.00 71.56 280 ASP A CA 1
ATOM 2174 C C . ASP A 1 280 ? 9.804 12.019 -32.397 1.00 71.56 280 ASP A C 1
ATOM 2176 O O . ASP A 1 280 ? 10.806 12.440 -32.975 1.00 71.56 280 ASP A O 1
ATOM 2180 N N . GLY A 1 281 ? 9.885 11.104 -31.420 1.00 70.31 281 GLY A N 1
ATOM 2181 C CA . GLY A 1 281 ? 11.131 10.499 -30.942 1.00 70.31 281 GLY A CA 1
ATOM 2182 C C . GLY A 1 281 ? 11.869 11.313 -29.874 1.00 70.31 281 GLY A C 1
ATOM 2183 O O . GLY A 1 281 ? 13.021 11.010 -29.560 1.00 70.31 281 GLY A O 1
ATOM 2184 N N . ASP A 1 282 ? 11.242 12.344 -29.300 1.00 71.62 282 ASP A N 1
ATOM 2185 C CA . ASP A 1 282 ? 11.841 13.105 -28.199 1.00 71.62 282 ASP A CA 1
ATOM 2186 C C . ASP A 1 282 ? 11.696 12.342 -26.880 1.00 71.62 282 ASP A C 1
ATOM 2188 O O . ASP A 1 282 ? 10.588 11.992 -26.480 1.00 71.62 282 ASP A O 1
ATOM 2192 N N . VAL A 1 283 ? 12.794 12.141 -26.148 1.00 74.12 283 VAL A N 1
ATOM 2193 C CA . VAL A 1 283 ? 12.755 11.486 -24.832 1.00 74.12 283 VAL A CA 1
ATOM 2194 C C . VAL A 1 283 ? 12.142 12.417 -23.783 1.00 74.12 283 VAL A C 1
ATOM 2196 O O . VAL A 1 283 ? 12.623 13.526 -23.541 1.00 74.12 283 VAL A O 1
ATOM 2199 N N . VAL A 1 284 ? 11.086 11.938 -23.132 1.00 72.38 284 VAL A N 1
ATOM 2200 C CA . VAL A 1 284 ? 10.278 12.675 -22.147 1.00 72.38 284 VAL A CA 1
ATOM 2201 C C . VAL A 1 284 ? 10.313 12.063 -20.752 1.00 72.38 284 VAL A C 1
ATOM 2203 O O . VAL A 1 284 ? 9.944 12.746 -19.800 1.00 72.38 284 VAL A O 1
ATOM 2206 N N . GLY A 1 285 ? 10.777 10.821 -20.627 1.00 76.12 285 GLY A N 1
ATOM 2207 C CA . GLY A 1 285 ? 11.032 10.111 -19.376 1.00 76.12 285 GLY A CA 1
ATOM 2208 C C . GLY A 1 285 ? 12.029 8.981 -19.627 1.00 76.12 285 GLY A C 1
ATOM 2209 O O . GLY A 1 285 ? 12.158 8.514 -20.755 1.00 76.12 285 GLY A O 1
ATOM 2210 N N . ARG A 1 286 ? 12.783 8.581 -18.608 1.00 79.44 286 ARG A N 1
ATOM 2211 C CA . ARG A 1 286 ? 13.679 7.417 -18.658 1.00 79.44 286 ARG A CA 1
ATOM 2212 C C . ARG A 1 286 ? 14.070 6.944 -17.264 1.00 79.44 286 ARG A C 1
ATOM 2214 O O . ARG A 1 286 ? 14.091 7.758 -16.338 1.00 79.44 286 ARG A O 1
ATOM 2221 N N . SER A 1 287 ? 14.437 5.681 -17.161 1.00 84.31 287 SER A N 1
ATOM 2222 C CA . SER A 1 287 ? 15.275 5.138 -16.100 1.00 84.31 287 SER A CA 1
ATOM 2223 C C . SER A 1 287 ? 16.243 4.165 -16.769 1.00 84.31 287 SER A C 1
ATOM 2225 O O . SER A 1 287 ? 15.807 3.382 -17.612 1.00 84.31 287 SER A O 1
ATOM 2227 N N . ILE A 1 288 ? 17.534 4.373 -16.515 1.00 82.69 288 ILE A N 1
ATOM 2228 C CA . ILE A 1 288 ? 18.648 3.660 -17.168 1.00 82.69 288 ILE A CA 1
ATOM 2229 C C . ILE A 1 288 ? 19.753 3.308 -16.155 1.00 82.69 288 ILE A C 1
ATOM 2231 O O . ILE A 1 288 ? 20.951 3.504 -16.383 1.00 82.69 288 ILE A O 1
ATOM 2235 N N . SER A 1 289 ? 19.330 3.031 -14.931 1.00 84.19 289 SER A N 1
ATOM 2236 C CA . SER A 1 289 ? 20.197 2.724 -13.808 1.00 84.19 289 SER A CA 1
ATOM 2237 C C . SER A 1 289 ? 20.770 1.334 -14.010 1.00 84.19 289 SER A C 1
ATOM 2239 O O . SER A 1 289 ? 20.022 0.408 -14.246 1.00 84.19 289 SER A O 1
ATOM 2241 N N . ASN A 1 290 ? 22.076 1.157 -13.803 1.00 86.81 290 ASN A N 1
ATOM 2242 C CA . ASN A 1 290 ? 22.618 -0.196 -13.754 1.00 86.81 290 ASN A CA 1
ATOM 2243 C C . ASN A 1 290 ? 22.122 -0.901 -12.482 1.00 86.81 290 ASN A C 1
ATOM 2245 O O . ASN A 1 290 ? 22.574 -0.584 -11.376 1.00 86.81 290 ASN A O 1
ATOM 2249 N N . ASN A 1 291 ? 21.200 -1.841 -12.649 1.00 91.06 291 ASN A N 1
ATOM 2250 C CA . ASN A 1 291 ? 20.558 -2.574 -11.568 1.00 91.06 291 ASN A CA 1
ATOM 2251 C C . ASN A 1 291 ? 21.307 -3.852 -11.169 1.00 91.06 291 ASN A C 1
ATOM 2253 O O . ASN A 1 291 ? 20.924 -4.477 -10.180 1.00 91.06 291 ASN A O 1
ATOM 2257 N N . VAL A 1 292 ? 22.380 -4.250 -11.868 1.00 93.44 292 VAL A N 1
ATOM 2258 C CA . VAL A 1 292 ? 23.135 -5.472 -11.542 1.00 93.44 292 VAL A CA 1
ATOM 2259 C C . VAL A 1 292 ? 23.690 -5.397 -10.116 1.00 93.44 292 VAL A C 1
ATOM 2261 O O . VAL A 1 292 ? 24.410 -4.467 -9.751 1.00 93.44 292 VAL A O 1
ATOM 2264 N N . GLY A 1 293 ? 23.373 -6.398 -9.293 1.00 94.12 293 GLY A N 1
ATOM 2265 C CA . GLY A 1 293 ? 23.700 -6.411 -7.865 1.00 94.12 293 GLY A CA 1
ATOM 2266 C C . GLY A 1 293 ? 22.679 -5.700 -6.966 1.00 94.12 293 GLY A C 1
ATOM 2267 O O . GLY A 1 293 ? 22.758 -5.824 -5.746 1.00 94.12 293 GLY A O 1
ATOM 2268 N N . GLY A 1 294 ? 21.743 -4.950 -7.549 1.00 95.00 294 GLY A N 1
ATOM 2269 C CA . GLY A 1 294 ? 20.707 -4.176 -6.870 1.00 95.00 294 GLY A CA 1
ATOM 2270 C C . GLY A 1 294 ? 19.312 -4.781 -7.019 1.00 95.00 294 GLY A C 1
ATOM 2271 O O . GLY A 1 294 ? 19.151 -5.988 -7.190 1.00 95.00 294 GLY A O 1
ATOM 2272 N N . ASP A 1 295 ? 18.289 -3.935 -6.921 1.00 95.81 295 ASP A N 1
ATOM 2273 C CA . ASP A 1 295 ? 16.899 -4.349 -7.111 1.00 95.81 295 ASP A CA 1
ATOM 2274 C C . ASP A 1 295 ? 16.532 -4.343 -8.609 1.00 95.81 295 ASP A C 1
ATOM 2276 O O . ASP A 1 295 ? 16.905 -3.392 -9.303 1.00 95.81 295 ASP A O 1
ATOM 2280 N N . PRO A 1 296 ? 15.803 -5.357 -9.117 1.00 95.62 296 PRO A N 1
ATOM 2281 C CA . PRO A 1 296 ? 15.400 -5.485 -10.518 1.00 95.62 296 PRO A CA 1
ATOM 2282 C C . PRO A 1 296 ? 14.194 -4.601 -10.847 1.00 95.62 296 PRO A C 1
ATOM 2284 O O . PRO A 1 296 ? 13.088 -5.079 -11.120 1.00 95.62 296 PRO A O 1
ATOM 2287 N N . ILE A 1 297 ? 14.417 -3.294 -10.751 1.00 94.38 297 ILE A N 1
ATOM 2288 C CA . ILE A 1 297 ? 13.393 -2.271 -10.886 1.00 94.38 297 ILE A CA 1
ATOM 2289 C C . ILE A 1 297 ? 13.924 -1.038 -11.596 1.00 94.38 297 ILE A C 1
ATOM 2291 O O . ILE A 1 297 ? 15.007 -0.540 -11.290 1.00 94.38 297 ILE A O 1
ATOM 2295 N N . GLU A 1 298 ? 13.063 -0.470 -12.428 1.00 92.19 298 GLU A N 1
ATOM 2296 C CA . GLU A 1 298 ? 13.220 0.868 -12.957 1.00 92.19 298 GLU A CA 1
ATOM 2297 C C . GLU A 1 298 ? 11.970 1.712 -12.743 1.00 92.19 298 GLU A C 1
ATOM 2299 O O . GLU A 1 298 ? 10.845 1.264 -12.968 1.00 92.19 298 GLU A O 1
ATOM 2304 N N . VAL A 1 299 ? 12.161 2.963 -12.319 1.00 88.00 299 VAL A N 1
ATOM 2305 C CA . VAL A 1 299 ? 11.059 3.892 -12.045 1.00 88.00 299 VAL A CA 1
ATOM 2306 C C . VAL A 1 299 ? 11.284 5.182 -12.806 1.00 88.00 299 VAL A C 1
ATOM 2308 O O . VAL A 1 299 ? 12.274 5.882 -12.607 1.00 88.00 299 VAL A O 1
ATOM 2311 N N . THR A 1 300 ? 10.319 5.553 -13.639 1.00 83.25 300 THR A N 1
ATOM 2312 C CA . THR A 1 300 ? 10.357 6.830 -14.343 1.00 83.25 300 THR A CA 1
ATOM 2313 C C . THR A 1 300 ? 9.009 7.532 -14.339 1.00 83.25 300 THR A C 1
ATOM 2315 O O . THR A 1 300 ? 7.982 6.970 -13.981 1.00 83.25 300 THR A O 1
ATOM 2318 N N . ALA A 1 301 ? 9.012 8.790 -14.753 1.00 71.06 301 ALA A N 1
ATOM 2319 C CA . ALA A 1 301 ? 7.823 9.549 -15.097 1.00 71.06 301 ALA A CA 1
ATOM 2320 C C . ALA A 1 301 ? 8.147 10.355 -16.360 1.00 71.06 301 ALA A C 1
ATOM 2322 O O . ALA A 1 301 ? 9.281 10.810 -16.532 1.00 71.06 301 ALA A O 1
ATOM 2323 N N . GLY A 1 302 ? 7.182 10.541 -17.258 1.00 56.59 302 GLY A N 1
ATOM 2324 C CA . GLY A 1 302 ? 7.432 11.257 -18.511 1.00 56.59 302 GLY A CA 1
ATOM 2325 C C . GLY A 1 302 ? 6.205 11.975 -19.034 1.00 56.59 302 GLY A C 1
ATOM 2326 O O . GLY A 1 302 ? 5.103 11.624 -18.667 1.00 56.59 302 GLY A O 1
ATOM 2327 N N . GLY A 1 303 ? 6.378 13.007 -19.859 1.00 48.03 303 GLY A N 1
ATOM 2328 C CA . GLY A 1 303 ? 5.299 13.793 -20.473 1.00 48.03 303 GLY A CA 1
ATOM 2329 C C . GLY A 1 303 ? 4.846 13.268 -21.826 1.00 48.03 303 GLY A C 1
ATOM 2330 O O . GLY A 1 303 ? 5.629 13.400 -22.744 1.00 48.03 303 GLY A O 1
ATOM 2331 N N . GLY A 1 304 ? 3.617 12.751 -21.974 1.00 44.38 304 GLY A N 1
ATOM 2332 C CA . GLY A 1 304 ? 2.990 12.423 -23.270 1.00 44.38 304 GLY A CA 1
ATOM 2333 C C . GLY A 1 304 ? 3.880 11.661 -24.262 1.00 44.38 304 GLY A C 1
ATOM 2334 O O . GLY A 1 304 ? 4.515 12.274 -25.116 1.00 44.38 304 GLY A O 1
ATOM 2335 N N . GLY A 1 305 ? 3.905 10.328 -24.188 1.00 39.97 305 GLY A N 1
ATOM 2336 C CA . GLY A 1 305 ? 4.777 9.514 -25.038 1.00 39.97 305 GLY A CA 1
ATOM 2337 C C . GLY A 1 305 ? 4.476 8.012 -25.026 1.00 39.97 305 GLY A C 1
ATOM 2338 O O . GLY A 1 305 ? 3.673 7.560 -24.218 1.00 39.97 305 GLY A O 1
ATOM 2339 N N . GLY A 1 306 ? 5.092 7.246 -25.930 1.00 41.59 306 GLY A N 1
ATOM 2340 C CA . GLY A 1 306 ? 5.165 5.781 -25.891 1.00 41.59 306 GLY A CA 1
ATOM 2341 C C . GLY A 1 306 ? 6.327 5.292 -25.018 1.00 41.59 306 GLY A C 1
ATOM 2342 O O . GLY A 1 306 ? 7.300 6.020 -24.829 1.00 41.59 306 GLY A O 1
ATOM 2343 N N . ILE A 1 307 ? 6.214 4.079 -24.471 1.00 46.88 307 ILE A N 1
ATOM 2344 C CA . ILE A 1 307 ? 7.280 3.400 -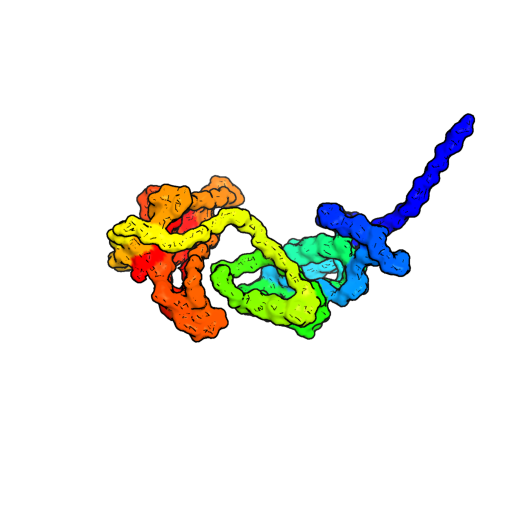23.719 1.00 46.88 307 ILE A CA 1
ATOM 2345 C C . ILE A 1 307 ? 8.062 2.489 -24.655 1.00 46.88 307 ILE A C 1
ATOM 2347 O O . ILE A 1 307 ? 7.476 1.800 -25.492 1.00 46.88 307 ILE A O 1
ATOM 2351 N N . ILE A 1 308 ? 9.369 2.425 -24.432 1.00 50.97 308 ILE A N 1
ATOM 2352 C CA . ILE A 1 308 ? 10.232 1.370 -24.928 1.00 50.97 308 ILE A CA 1
ATOM 2353 C C . ILE A 1 308 ? 11.029 0.759 -23.768 1.00 50.97 308 ILE A C 1
ATOM 2355 O O . ILE A 1 308 ? 11.509 1.482 -22.893 1.00 50.97 308 ILE A O 1
ATOM 2359 N N . PHE A 1 309 ? 11.168 -0.568 -23.781 1.00 51.75 309 PHE A N 1
ATOM 2360 C CA . PHE A 1 309 ? 12.051 -1.321 -22.888 1.00 51.75 309 PHE A CA 1
ATOM 2361 C C . PHE A 1 309 ? 13.287 -1.814 -23.637 1.00 51.75 309 PHE A C 1
ATOM 2363 O O . PHE A 1 309 ? 13.181 -2.256 -24.789 1.00 51.75 309 PHE A O 1
ATOM 2370 N N . CYS A 1 310 ? 14.443 -1.770 -22.981 1.00 44.53 310 CYS A N 1
ATOM 2371 C CA . CYS A 1 310 ? 15.702 -2.220 -23.565 1.00 44.53 310 CYS A CA 1
ATOM 2372 C C . CYS A 1 310 ? 16.641 -2.905 -22.570 1.00 44.53 310 CYS A C 1
ATOM 2374 O O . CYS A 1 310 ? 16.496 -2.751 -21.366 1.00 44.53 310 CYS A O 1
ATOM 2376 N N . PHE A 1 311 ? 17.611 -3.653 -23.098 1.00 32.75 311 PHE A N 1
ATOM 2377 C CA . PHE A 1 311 ? 18.687 -4.313 -22.349 1.00 32.75 311 PHE A CA 1
ATOM 2378 C C . PHE A 1 311 ? 20.052 -3.704 -22.723 1.00 32.75 311 PHE A C 1
ATOM 2380 O O . PHE A 1 311 ? 20.283 -3.441 -23.915 1.00 32.75 311 PHE A O 1
ATOM 2387 N N . GLY A 1 312 ? 20.919 -3.481 -21.725 1.00 37.75 312 GLY A N 1
ATOM 2388 C CA . GLY A 1 312 ? 22.255 -2.865 -21.836 1.00 37.75 312 GLY A CA 1
ATOM 2389 C C . GLY A 1 312 ? 23.426 -3.836 -21.721 1.00 37.75 312 GLY A C 1
ATOM 2390 O O . GLY A 1 312 ? 23.347 -4.788 -20.916 1.00 37.75 312 GLY A O 1
#

pLDDT: mean 80.3, std 18.8, range [25.97, 98.12]

Secondary structure (DSSP, 8-state):
-----------------SS---HHHHHTTHHHHHHHS-BTTB---GGG-S-EEEEESSPPBHHHHHHHHHHTSS-SEEEETT--BSS--SPPHHHHHHHHHHHHSTT--EEEEEE-TTSHHHHHHHHHHIIIII--SEEEE-----TTS-SSS--HHHHHHHHHHHTT-EEEE---S-TT--------EEEEEEEE--PPPP--TT-SSS-------EEEEEE--TTTSSS-EEPPPPBPTTS-B-----EEEE-SS--HHHH-S--BSS-EEEEEE-TTS-EEEEE----BTS-SEEEE--SS-EEEEEE-